Protein AF-A0A8H6ID48-F1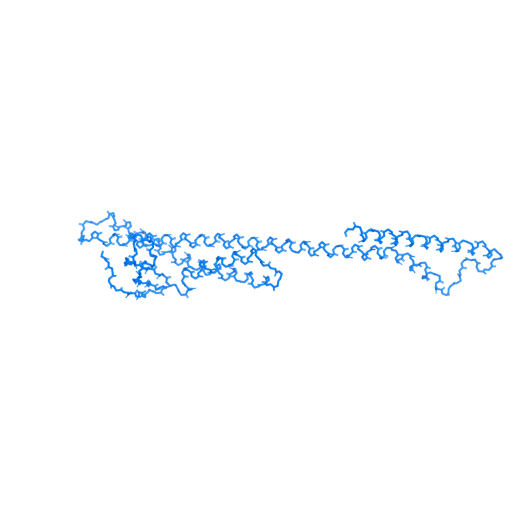 (afdb_monomer)

Radius of gyration: 38.95 Å; Cα contacts (8 Å, |Δi|>4): 140; chains: 1; bounding box: 92×55×104 Å

InterPro domains:
  IPR002523 Mg2+ transporter protein, CorA-like/Zinc transport protein ZntB [PF01544] (46-218)
  IPR044089 Magnesium transporter Alr1-like [cd12829] (1-218)
  IPR045861 CorA, cytoplasmic domain [SSF143865] (2-153)
  IPR045863 CorA, transmembrane region [SSF144083] (162-218)

Mean predicted aligned error: 14.47 Å

pLDDT: mean 76.05, std 11.31, range [44.34, 93.5]

Foldseek 3Di:
DPPPDFDWDDDPFWTWTWDWDADCDPPDPRGRPTDIDIWIAGPLGTLVVLVVLLVVLLVCLVVDDDDCLVVSVVSLVSSLVSLVVVLVVLVVVLVVLVVVLVCVVPDDPDDDPPPVSVVSVVVSVVSVVSSVVSVVSNVSSVVSVVSNVVVVVVVVVVVVVVVVVVVVLVVLVVVLVVVVCVVVVVVPDPDDDPPPPDPVVVVVVVVVVVVVVVSVVVSVVSVVVSVCVVVVD

Solvent-accessible surface area (backbone atoms only — not comparable to full-atom values): 13320 Å² total; per-residue (Å²): 133,83,79,90,60,72,41,78,47,83,50,101,71,35,33,44,37,38,41,78,43,59,41,81,50,88,87,46,98,56,48,68,39,83,40,81,46,78,46,59,36,38,90,89,45,41,63,68,60,50,51,54,51,51,53,52,49,45,53,45,58,76,66,69,68,88,85,55,66,76,57,51,60,50,52,53,51,54,51,50,50,50,47,53,51,49,46,58,60,44,50,65,47,38,54,51,42,46,54,47,32,52,50,52,71,75,67,72,88,81,70,98,55,77,61,60,44,52,53,43,44,52,54,32,52,54,42,48,52,53,49,50,50,42,54,49,53,50,53,50,51,55,48,39,53,53,50,40,54,51,50,52,52,52,51,52,49,51,53,50,51,53,51,50,52,54,47,49,54,52,49,59,50,45,69,53,48,53,63,53,49,51,55,56,49,66,71,68,48,99,60,92,58,97,62,81,89,48,94,58,44,66,61,53,51,48,53,49,54,50,52,53,48,52,50,51,49,49,44,51,52,50,48,51,50,50,50,54,61,63,72,74,111

Nearest PDB structures (foldseek):
  6z0c-assembly1_A  TM=5.674E-01  e=1.187E+00  Escherichia c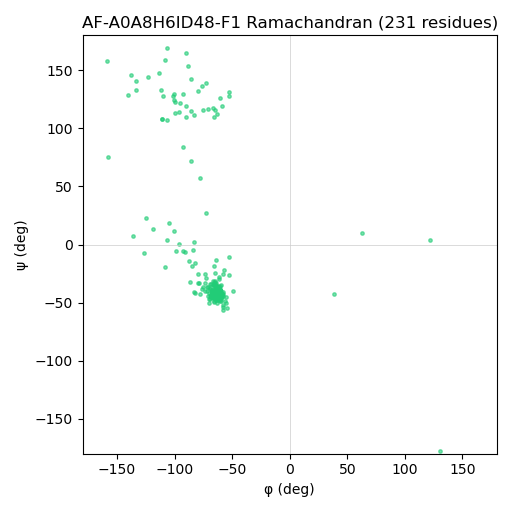oli
  6z0c-assembly4_D  TM=5.613E-01  e=2.302E+00  Escherichia coli

Secondary structure (DSSP, 8-state):
----S-EEEEETTEEEEEEEEE---TTSTTTTPEEEEEEEEETTEEHHHHHHHHHHHHHHHHH--STTHHHHHHHHHHHHHHHHHHHHHHHHHHHHHHHHHHHHHHS-SS-S-HHHHHHHHHHHHHHHHHHHHHHHHHHHHHHHHHHHHHHHHHHHHHHHHHHHHHHHHHHHHHHHHHHHHHHHHHHTS-S--TTTTSSTHHHHHHHHHHHHHHHHHHHHHHHHHHHHHHH--

Organism: NCBI:txid980116

Sequence (233 aa):
MEETREKIELFRNYYLVCFRSFDQDPYSPTHLEPLNMYIIVFREGTLSSIEYEVDSIDELVLILKEAEQSDMLRRIGTCRKKVMGLLRLMGNKADVVKGLAKRCNENWRVAPTSDIGLYLSDIQDHLITMTQNLNHYEKILSRSHSNYLAQISIEMTDANNQINDVLSKLTALGTVLIPMNLVTGLWGMNVHVPGQDIEQYCRVMCGLRLLFACLAAFALIGGYSTYKFMVRR

Structure (mmCIF, N/CA/C/O backbone):
data_AF-A0A8H6ID48-F1
#
_entry.id   AF-A0A8H6ID48-F1
#
loop_
_atom_site.group_PDB
_atom_site.id
_atom_site.type_symbol
_atom_site.label_atom_id
_atom_site.label_alt_id
_atom_site.label_comp_id
_atom_site.label_asym_id
_atom_site.label_entity_id
_atom_site.label_seq_id
_atom_site.pdbx_PDB_ins_code
_atom_site.Cartn_x
_atom_site.Cartn_y
_atom_site.Cartn_z
_atom_site.occupancy
_atom_site.B_iso_or_equiv
_atom_site.auth_seq_id
_atom_site.auth_comp_id
_atom_site.auth_asym_id
_atom_site.auth_atom_id
_atom_site.pdbx_PDB_model_num
ATOM 1 N N . MET A 1 1 ? -30.502 -11.278 29.347 1.00 44.34 1 MET A N 1
ATOM 2 C CA . MET A 1 1 ? -31.774 -10.817 28.757 1.00 44.34 1 MET A CA 1
ATOM 3 C C . MET A 1 1 ? -31.527 -10.672 27.274 1.00 44.34 1 MET A C 1
ATOM 5 O O . MET A 1 1 ? -30.777 -9.789 26.889 1.00 44.34 1 MET A O 1
ATOM 9 N N . GLU A 1 2 ? -32.063 -11.580 26.462 1.00 46.09 2 GLU A N 1
ATOM 10 C CA . GLU A 1 2 ? -32.022 -11.427 25.007 1.00 46.09 2 GLU A CA 1
ATOM 11 C C . GLU A 1 2 ? -32.880 -10.222 24.611 1.00 46.09 2 GLU A C 1
ATOM 13 O O . GLU A 1 2 ? -34.088 -10.191 24.869 1.00 46.09 2 GLU A O 1
ATOM 18 N N . GLU A 1 3 ? -32.259 -9.208 24.012 1.00 50.56 3 GLU A N 1
ATOM 19 C CA . GLU A 1 3 ? -32.992 -8.104 23.399 1.00 50.56 3 GLU A CA 1
ATOM 20 C C . GLU A 1 3 ? -33.789 -8.651 22.208 1.00 50.56 3 GLU A C 1
ATOM 22 O O . GLU A 1 3 ? -33.249 -9.076 21.195 1.00 50.56 3 GLU A O 1
ATOM 27 N N . THR A 1 4 ? -35.112 -8.694 22.354 1.00 53.22 4 THR A N 1
ATOM 28 C CA . THR A 1 4 ? -36.042 -9.385 21.443 1.00 53.22 4 THR A CA 1
ATOM 29 C C . THR A 1 4 ? -36.418 -8.565 20.207 1.00 53.22 4 THR A C 1
ATOM 31 O O . THR A 1 4 ? -37.244 -9.004 19.406 1.00 53.22 4 THR A O 1
ATOM 34 N N . ARG A 1 5 ? -35.855 -7.364 20.041 1.00 58.69 5 ARG A N 1
ATOM 35 C CA . ARG A 1 5 ? -36.203 -6.441 18.958 1.00 58.69 5 ARG A CA 1
ATOM 36 C C . ARG A 1 5 ? -34.963 -5.865 18.305 1.00 58.69 5 ARG A C 1
ATOM 38 O O . ARG A 1 5 ? -34.091 -5.342 18.991 1.00 58.69 5 ARG A O 1
ATOM 45 N N . GLU A 1 6 ? -34.970 -5.890 16.977 1.00 67.44 6 GLU A N 1
ATOM 46 C CA . GLU A 1 6 ? -34.066 -5.089 16.163 1.00 67.44 6 GLU A CA 1
ATOM 47 C C . GLU A 1 6 ? -34.164 -3.628 16.604 1.00 67.44 6 GLU A C 1
ATOM 49 O O . GLU A 1 6 ? -35.262 -3.071 16.740 1.00 67.44 6 GLU A O 1
ATOM 54 N N . LYS A 1 7 ? -33.015 -3.019 16.889 1.00 69.88 7 LYS A N 1
ATOM 55 C CA . LYS A 1 7 ? -32.958 -1.686 17.481 1.00 69.88 7 LYS A CA 1
ATOM 56 C C . LYS A 1 7 ? -31.828 -0.895 16.856 1.00 69.88 7 LYS A C 1
ATOM 58 O O . LYS A 1 7 ? -30.687 -1.345 16.807 1.00 69.88 7 LYS A O 1
ATOM 63 N N . ILE A 1 8 ? -32.169 0.303 16.396 1.00 67.50 8 ILE A N 1
ATOM 64 C CA . ILE A 1 8 ? -31.207 1.305 15.951 1.00 67.50 8 ILE A CA 1
ATOM 65 C C . ILE A 1 8 ? -31.179 2.384 17.025 1.00 67.50 8 ILE A C 1
ATOM 67 O O . ILE A 1 8 ? -32.129 3.157 17.163 1.00 67.50 8 ILE A O 1
ATOM 71 N N . GLU A 1 9 ? -30.107 2.426 17.807 1.00 70.12 9 GLU A N 1
ATOM 72 C CA . GLU A 1 9 ? -29.902 3.469 18.805 1.00 70.12 9 GLU A CA 1
ATOM 73 C C . GLU A 1 9 ? -29.040 4.591 18.238 1.00 70.12 9 GLU A C 1
ATOM 75 O O . GLU A 1 9 ? -27.908 4.382 17.795 1.00 70.12 9 GLU A O 1
ATOM 80 N N . LEU A 1 10 ? -29.598 5.802 18.257 1.00 51.94 10 LEU A N 1
ATOM 81 C CA . LEU A 1 10 ? -28.930 7.011 17.803 1.00 51.94 10 LEU A CA 1
ATOM 82 C C . LEU A 1 10 ? -28.094 7.613 18.933 1.00 51.94 10 LEU A C 1
ATOM 84 O O . LEU A 1 10 ? -28.633 8.147 19.902 1.00 51.94 10 LEU A O 1
ATOM 88 N N . PHE A 1 11 ? -26.778 7.637 18.758 1.00 69.25 11 PHE A N 1
ATOM 89 C CA . PHE A 1 11 ? -25.889 8.466 19.559 1.00 69.25 11 PHE A CA 1
ATOM 90 C C . PHE A 1 11 ? -25.350 9.617 18.712 1.00 69.25 11 PHE A C 1
ATOM 92 O O . PHE A 1 11 ? -25.298 9.560 17.487 1.00 69.25 11 PHE A O 1
ATOM 99 N N . ARG A 1 12 ? -24.889 10.686 19.372 1.00 60.25 12 ARG A N 1
ATOM 100 C CA . ARG A 1 12 ? -24.454 11.934 18.710 1.00 60.25 12 ARG A CA 1
ATOM 101 C C . ARG A 1 12 ? -23.406 11.730 17.600 1.00 60.25 12 ARG A C 1
ATOM 103 O O . ARG A 1 12 ? -23.331 12.551 16.693 1.00 60.25 12 ARG A O 1
ATOM 110 N N . ASN A 1 13 ? -22.613 10.653 17.679 1.00 54.53 13 ASN A N 1
ATOM 111 C CA . ASN A 1 13 ? -21.493 10.381 16.771 1.00 54.53 13 ASN A CA 1
ATOM 112 C C . ASN A 1 13 ? -21.534 8.990 16.098 1.00 54.53 13 ASN A C 1
ATOM 114 O O . ASN A 1 13 ? -20.671 8.724 15.264 1.00 54.53 13 ASN A O 1
ATOM 118 N N . TYR A 1 14 ? -22.459 8.100 16.474 1.00 67.75 14 TYR A N 1
ATOM 119 C CA . TYR A 1 14 ? -22.562 6.742 15.921 1.00 67.75 14 TYR A CA 1
ATOM 120 C C . TYR A 1 14 ? -23.965 6.164 16.137 1.00 67.75 14 TYR A C 1
ATOM 122 O O . TYR A 1 14 ? -24.680 6.599 17.039 1.00 67.75 14 TYR A O 1
ATOM 130 N N . TYR A 1 15 ? -24.335 5.180 15.327 1.00 71.50 15 TYR A N 1
ATOM 131 C CA . TYR A 1 15 ? -25.556 4.398 15.464 1.00 71.50 15 TYR A CA 1
ATOM 132 C C . TYR A 1 15 ? -25.169 2.984 15.883 1.00 71.50 15 TYR A C 1
ATOM 134 O O . TYR A 1 15 ? -24.313 2.370 15.246 1.00 71.50 15 TYR A O 1
ATOM 142 N N . LEU A 1 16 ? -25.770 2.482 16.955 1.00 69.38 16 LEU A N 1
ATOM 143 C CA . LEU A 1 16 ? -25.694 1.067 17.295 1.00 69.38 16 LEU A CA 1
ATOM 144 C C . LEU A 1 16 ? -26.875 0.379 16.616 1.00 69.38 16 LEU A C 1
ATOM 146 O O . LEU A 1 16 ? -28.022 0.737 16.870 1.00 69.38 16 LEU A O 1
ATOM 150 N N . VAL A 1 17 ? -26.590 -0.565 15.731 1.00 72.25 17 VAL A N 1
ATOM 151 C CA . VAL A 1 17 ? -27.588 -1.342 14.999 1.00 72.25 17 VAL A CA 1
ATOM 152 C C . VAL A 1 17 ? -27.509 -2.769 15.521 1.00 72.25 17 VAL A C 1
ATOM 154 O O . VAL A 1 17 ? -26.534 -3.469 15.269 1.00 72.25 17 VAL A O 1
ATOM 157 N N . CYS A 1 18 ? -28.519 -3.173 16.282 1.00 71.06 18 CYS A N 1
ATOM 158 C CA . CYS A 1 18 ? -28.701 -4.542 16.746 1.00 71.06 18 CYS A CA 1
ATOM 159 C C . CYS A 1 18 ? -29.723 -5.224 15.836 1.00 71.06 18 CYS A C 1
ATOM 161 O O . CYS A 1 18 ? -30.845 -4.729 15.696 1.00 71.06 18 CYS A O 1
ATOM 163 N N . PHE A 1 19 ? -29.339 -6.332 15.210 1.00 75.38 19 PHE A N 1
ATOM 164 C CA . PHE A 1 19 ? -30.221 -7.148 14.381 1.00 75.38 19 PHE A CA 1
ATOM 165 C C . PHE A 1 19 ? -30.043 -8.615 14.732 1.00 75.38 19 PHE A C 1
ATOM 167 O O . PHE A 1 19 ? -28.937 -9.090 14.996 1.00 75.38 19 PHE A O 1
ATOM 174 N N . ARG A 1 20 ? -31.164 -9.331 14.748 1.00 72.19 20 ARG A N 1
ATOM 175 C CA . ARG A 1 20 ? -31.189 -10.757 15.035 1.00 72.19 20 ARG A CA 1
ATOM 176 C C . ARG A 1 20 ? -31.034 -11.494 13.715 1.00 72.19 20 ARG A C 1
ATOM 178 O O . ARG A 1 20 ? -31.923 -11.451 12.872 1.00 72.19 20 ARG A O 1
ATOM 185 N N . SER A 1 21 ? -29.890 -12.128 13.525 1.00 72.69 21 SER A N 1
ATOM 186 C CA . SER A 1 21 ? -29.632 -12.999 12.384 1.00 72.69 21 SER A CA 1
ATOM 187 C C . SER A 1 21 ? -29.643 -14.452 12.835 1.00 72.69 21 SER A C 1
ATOM 189 O O . SER A 1 21 ? -29.651 -14.740 14.026 1.00 72.69 21 SER A O 1
ATOM 191 N N . PHE A 1 22 ? -29.648 -15.372 11.883 1.00 79.69 22 PHE A N 1
ATOM 192 C CA . PHE A 1 22 ? -29.546 -16.802 12.144 1.00 79.69 22 PHE A CA 1
ATOM 193 C C . PHE A 1 22 ? -28.231 -17.325 11.581 1.00 79.69 22 PHE A C 1
ATOM 195 O O . PHE A 1 22 ? -27.759 -16.819 10.557 1.00 79.69 22 PHE A O 1
ATOM 202 N N . ASP A 1 23 ? -27.656 -18.327 12.238 1.00 76.19 23 ASP A N 1
ATOM 203 C CA . ASP A 1 23 ? -26.566 -19.109 11.660 1.00 76.19 23 ASP A CA 1
ATOM 204 C C . ASP A 1 23 ? -27.096 -19.881 10.436 1.00 76.19 23 ASP A C 1
ATOM 206 O O . ASP A 1 23 ? -28.006 -20.708 10.550 1.00 76.19 23 ASP A O 1
ATOM 210 N N . GLN A 1 24 ? -26.577 -19.553 9.248 1.00 73.81 24 GLN A N 1
ATOM 211 C CA . GLN A 1 24 ? -27.022 -20.122 7.971 1.00 73.81 24 GLN A CA 1
ATOM 212 C C . GLN A 1 24 ? -26.232 -21.373 7.566 1.00 73.81 24 GLN A C 1
ATOM 214 O O . GLN A 1 24 ? -26.605 -22.010 6.581 1.00 73.81 24 GLN A O 1
ATOM 219 N N . ASP A 1 25 ? -25.172 -21.744 8.294 1.00 81.75 25 ASP A N 1
ATOM 220 C CA . ASP A 1 25 ? -24.339 -22.895 7.941 1.00 81.75 25 ASP A CA 1
ATOM 221 C C . ASP A 1 25 ? -25.056 -24.215 8.290 1.00 81.75 25 ASP A C 1
ATOM 223 O O . ASP A 1 25 ? -25.299 -24.471 9.472 1.00 81.75 25 ASP A O 1
ATOM 227 N N . PRO A 1 26 ? -25.404 -25.073 7.308 1.00 79.81 26 PRO A N 1
ATOM 228 C CA . PRO A 1 26 ? -26.122 -26.328 7.549 1.00 79.81 26 PRO A CA 1
ATOM 229 C C . PRO A 1 26 ? -25.330 -27.363 8.355 1.00 79.81 26 PRO A C 1
ATOM 231 O O . PRO A 1 26 ? -25.917 -28.318 8.860 1.00 79.81 26 PRO A O 1
ATOM 234 N N . TYR A 1 27 ? -24.003 -27.222 8.427 1.00 85.12 27 TYR A N 1
ATOM 235 C CA . TYR A 1 27 ? -23.115 -28.175 9.100 1.00 85.12 27 TYR A CA 1
ATOM 236 C C . TYR A 1 27 ? -22.723 -27.728 10.513 1.00 85.12 27 TYR A C 1
ATOM 238 O O . TYR A 1 27 ? -22.071 -28.480 11.242 1.00 85.12 27 TYR A O 1
ATOM 246 N N . SER A 1 28 ? -23.121 -26.518 10.903 1.00 78.06 28 SER A N 1
ATOM 247 C CA . SER A 1 28 ? -22.863 -25.953 12.219 1.00 78.06 28 SER A CA 1
ATOM 248 C C . SER A 1 28 ? -23.791 -26.573 13.277 1.00 78.06 28 SER A C 1
ATOM 250 O O . SER A 1 28 ? -24.995 -26.704 13.043 1.00 78.06 28 SER A O 1
ATOM 252 N N . PRO A 1 29 ? -23.285 -26.932 14.474 1.00 77.88 29 PRO A N 1
ATOM 253 C CA . PRO A 1 29 ? -24.124 -27.390 15.583 1.00 77.88 29 PRO A CA 1
ATOM 254 C C . PRO A 1 29 ? -25.097 -26.311 16.096 1.00 77.88 29 PRO A C 1
ATOM 256 O O . PRO A 1 29 ? -26.023 -26.651 16.825 1.00 77.88 29 PRO A O 1
ATOM 259 N N . THR A 1 30 ? -24.906 -25.045 15.707 1.00 77.81 30 THR A N 1
ATOM 260 C CA . THR A 1 30 ? -25.760 -23.890 16.039 1.00 77.81 30 THR A CA 1
ATOM 261 C C . THR A 1 30 ? -26.629 -23.431 14.860 1.00 77.81 30 THR A C 1
ATOM 263 O O . THR A 1 30 ? -27.131 -22.309 14.860 1.00 77.81 30 THR A O 1
ATOM 266 N N . HIS A 1 31 ? -26.834 -24.282 13.846 1.00 79.19 31 HIS A N 1
ATOM 267 C CA . HIS A 1 31 ? -27.672 -23.972 12.685 1.00 79.19 31 HIS A CA 1
ATOM 268 C C . HIS A 1 31 ? -29.072 -23.490 13.099 1.00 79.19 31 HIS A C 1
ATOM 270 O O . HIS A 1 31 ? -29.743 -24.140 13.903 1.00 79.19 31 HIS A O 1
ATOM 276 N N . LEU A 1 32 ? -29.529 -22.371 12.521 1.00 75.56 32 LEU A N 1
ATOM 277 C CA . LEU A 1 32 ? -30.802 -21.707 12.848 1.00 75.56 32 LEU A CA 1
ATOM 278 C C . LEU A 1 32 ? -30.925 -21.180 14.290 1.00 75.56 32 LEU A C 1
ATOM 280 O O . LEU A 1 32 ? -32.008 -20.723 14.672 1.00 75.56 32 LEU A O 1
ATOM 284 N N . GLU A 1 33 ? -29.850 -21.155 15.079 1.00 74.38 33 GLU A N 1
ATOM 285 C CA . GLU A 1 33 ? -29.877 -20.441 16.352 1.00 74.38 33 GLU A CA 1
ATOM 286 C C . GLU A 1 33 ? -29.848 -18.918 16.128 1.00 74.38 33 GLU A C 1
ATOM 288 O O . GLU A 1 33 ? -29.136 -18.418 15.246 1.00 74.38 33 GLU A O 1
ATOM 293 N N . PRO A 1 34 ? -30.646 -18.154 16.898 1.00 67.00 34 PRO A N 1
ATOM 294 C CA . PRO A 1 34 ? -30.671 -16.706 16.799 1.00 67.00 34 PRO A CA 1
ATOM 295 C C . PRO A 1 34 ? -29.378 -16.093 17.354 1.00 67.00 34 PRO A C 1
ATOM 297 O O . PRO A 1 34 ? -29.107 -16.149 18.550 1.00 67.00 34 PRO A O 1
ATOM 300 N N . LEU A 1 35 ? -28.625 -15.425 16.487 1.00 67.44 35 LEU A N 1
ATOM 301 C CA . LEU A 1 35 ? -27.449 -14.626 16.806 1.00 67.44 35 LEU A CA 1
ATOM 302 C C . LEU A 1 35 ? -27.807 -13.138 16.816 1.00 67.44 35 LEU A C 1
ATOM 304 O O . LEU A 1 35 ? -28.335 -12.598 15.842 1.00 67.44 35 LEU A O 1
ATOM 308 N N . ASN A 1 36 ? -27.469 -12.448 17.902 1.00 69.81 36 ASN A N 1
ATOM 309 C CA . ASN A 1 36 ? -27.550 -10.991 17.944 1.00 69.81 36 ASN A CA 1
ATOM 310 C C . ASN A 1 36 ? -26.277 -10.417 17.315 1.00 69.81 36 ASN A C 1
ATOM 312 O O . ASN A 1 36 ? -25.187 -10.559 17.866 1.00 69.81 36 ASN A O 1
ATOM 316 N N . MET A 1 37 ? -26.411 -9.784 16.150 1.00 63.66 37 MET A N 1
ATOM 317 C CA . MET A 1 37 ? -25.332 -9.021 15.534 1.00 63.66 37 MET A CA 1
ATOM 318 C C . MET A 1 37 ? -25.429 -7.554 15.943 1.00 63.66 37 MET A C 1
ATOM 320 O O . MET A 1 37 ? -26.468 -6.911 15.783 1.00 63.66 37 MET A O 1
ATOM 324 N N . TYR A 1 38 ? -24.308 -7.017 16.421 1.00 68.06 38 TYR A N 1
ATOM 325 C CA . TYR A 1 38 ? -24.162 -5.617 16.800 1.00 68.06 38 TYR A CA 1
ATOM 326 C C . TYR A 1 38 ? -23.232 -4.918 15.805 1.00 68.06 38 TYR A C 1
ATOM 328 O O . TYR A 1 38 ? -22.022 -5.140 15.804 1.00 68.06 38 TYR A O 1
ATOM 336 N N . ILE A 1 39 ? -23.788 -4.055 14.955 1.00 65.69 39 ILE A N 1
ATOM 337 C CA . ILE A 1 39 ? -23.013 -3.184 14.065 1.00 65.69 39 ILE A CA 1
ATOM 338 C C . ILE A 1 39 ? -22.941 -1.789 14.672 1.00 65.69 39 ILE A C 1
ATOM 340 O O . ILE A 1 39 ? -23.956 -1.164 14.976 1.00 65.69 39 ILE A O 1
ATOM 344 N N . ILE A 1 40 ? -21.726 -1.254 14.760 1.00 67.38 40 ILE A N 1
ATOM 345 C CA . ILE A 1 40 ? -21.506 0.161 15.050 1.00 67.38 40 ILE A CA 1
ATOM 346 C C . ILE A 1 40 ? -21.305 0.906 13.728 1.00 67.38 40 ILE A C 1
ATOM 348 O O . ILE A 1 40 ? -20.321 0.697 13.016 1.00 67.38 40 ILE A O 1
ATOM 352 N N . VAL A 1 41 ? -22.250 1.784 13.397 1.00 65.81 41 VAL A N 1
ATOM 353 C CA . VAL A 1 41 ? -22.208 2.644 12.210 1.00 65.81 41 VAL A CA 1
ATOM 354 C C . VAL A 1 41 ? -21.745 4.032 12.634 1.00 65.81 41 VAL A C 1
ATOM 356 O O . VAL A 1 41 ? -22.456 4.752 13.334 1.00 65.81 41 VAL A O 1
ATOM 359 N N . PHE A 1 42 ? -20.563 4.452 12.204 1.00 68.12 42 PHE A N 1
ATOM 360 C CA . PHE A 1 42 ? -20.103 5.822 12.405 1.00 68.12 42 PHE A CA 1
ATOM 361 C C . PHE A 1 42 ? -20.522 6.706 11.230 1.00 68.12 42 PHE A C 1
ATOM 363 O O . PHE A 1 42 ? -20.831 6.228 10.141 1.00 68.12 42 PHE A O 1
ATOM 370 N N . ARG A 1 43 ? -20.458 8.031 11.414 1.00 58.53 43 ARG A N 1
ATOM 371 C CA . ARG A 1 43 ? -20.643 8.998 10.314 1.00 58.53 43 ARG A CA 1
ATOM 372 C C . ARG A 1 43 ? -19.650 8.783 9.156 1.00 58.53 43 ARG A C 1
ATOM 374 O O . ARG A 1 43 ? -19.914 9.217 8.042 1.00 58.53 43 ARG A O 1
ATOM 381 N N . GLU A 1 44 ? -18.522 8.134 9.437 1.00 61.69 44 GLU A N 1
ATOM 382 C CA . GLU A 1 44 ? -17.440 7.833 8.493 1.00 61.69 44 GLU A CA 1
ATOM 383 C C . GLU A 1 44 ? -17.575 6.447 7.823 1.00 61.69 44 GLU A C 1
ATOM 385 O O . GLU A 1 44 ? -16.805 6.157 6.910 1.00 61.69 44 GLU A O 1
ATOM 390 N N . GLY A 1 45 ? -18.552 5.618 8.225 1.00 66.62 45 GLY A N 1
ATOM 391 C CA . GLY A 1 45 ? -18.788 4.267 7.691 1.00 66.62 45 GLY A CA 1
ATOM 392 C C . GLY A 1 45 ? -18.944 3.187 8.772 1.00 66.62 45 GLY A C 1
ATOM 393 O O . GLY A 1 45 ? -18.931 3.476 9.972 1.00 66.62 45 GLY A O 1
ATOM 394 N N . THR A 1 46 ? -19.107 1.932 8.346 1.00 72.69 46 THR A N 1
ATOM 395 C CA . THR A 1 46 ? -19.075 0.743 9.219 1.00 72.69 46 THR A CA 1
ATOM 396 C C . THR A 1 46 ? -17.650 0.215 9.365 1.00 72.69 46 THR A C 1
ATOM 398 O O . THR A 1 46 ? -16.827 0.383 8.464 1.00 72.69 46 THR A O 1
ATOM 401 N N . LEU A 1 47 ? -17.358 -0.465 10.480 1.00 76.38 47 LEU A N 1
ATOM 402 C CA . LEU A 1 47 ? -16.048 -1.093 10.700 1.00 76.38 47 LEU A CA 1
ATOM 403 C C . LEU A 1 47 ? -15.712 -2.108 9.591 1.00 76.38 47 LEU A C 1
ATOM 405 O O . LEU A 1 47 ? -14.614 -2.070 9.049 1.00 76.38 47 LEU A O 1
ATOM 409 N N . SER A 1 48 ? -16.686 -2.923 9.176 1.00 77.88 48 SER A N 1
ATOM 410 C CA . SER A 1 48 ? -16.525 -3.918 8.104 1.00 77.88 48 SER A CA 1
ATOM 411 C C . SER A 1 48 ? -16.246 -3.297 6.732 1.00 77.88 48 SER A C 1
ATOM 413 O O . SER A 1 48 ? -15.536 -3.873 5.916 1.00 77.88 48 SER A O 1
ATOM 415 N N . SER A 1 49 ? -16.770 -2.096 6.458 1.00 80.75 49 SER A N 1
ATOM 416 C CA . SER A 1 49 ? -16.433 -1.388 5.217 1.00 80.75 49 SER A CA 1
ATOM 417 C C . SER A 1 49 ? -14.976 -0.929 5.206 1.00 80.75 49 SER A C 1
ATOM 419 O O . SER A 1 49 ? -14.376 -0.884 4.137 1.00 80.75 49 SER A O 1
ATOM 421 N N . ILE A 1 50 ? -14.426 -0.560 6.365 1.00 84.00 50 ILE A N 1
ATOM 422 C CA . ILE A 1 50 ? -13.020 -0.158 6.492 1.00 84.00 50 ILE A CA 1
ATOM 423 C C . ILE A 1 50 ? -12.112 -1.374 6.397 1.00 84.00 50 ILE A C 1
ATOM 425 O O . ILE A 1 50 ? -11.083 -1.290 5.744 1.00 84.00 50 ILE A O 1
ATOM 429 N N . GLU A 1 51 ? -12.503 -2.490 7.004 1.00 84.75 51 GLU A N 1
ATOM 430 C CA . GLU A 1 51 ? -11.814 -3.772 6.867 1.00 84.75 51 GLU A CA 1
ATOM 431 C C . GLU A 1 51 ? -11.662 -4.168 5.394 1.00 84.75 51 GLU A C 1
ATOM 433 O O . GLU A 1 51 ? -10.541 -4.296 4.911 1.00 84.75 51 GLU A O 1
ATOM 438 N N . TYR A 1 52 ? -12.769 -4.212 4.646 1.00 86.50 52 TYR A N 1
ATOM 439 C CA . TYR A 1 52 ? -12.734 -4.525 3.216 1.00 86.50 52 TYR A CA 1
ATOM 440 C C . TYR A 1 52 ? -11.892 -3.521 2.410 1.00 86.50 52 TYR A C 1
ATOM 442 O O . TYR A 1 52 ? -11.148 -3.902 1.510 1.00 86.50 52 TYR A O 1
ATOM 450 N N . GLU A 1 53 ? -11.987 -2.222 2.722 1.00 87.44 53 GLU A N 1
ATOM 451 C CA . GLU A 1 53 ? -11.189 -1.189 2.050 1.00 87.44 53 GLU A CA 1
ATOM 452 C C . GLU A 1 53 ? -9.686 -1.377 2.326 1.00 87.44 53 GLU A C 1
ATOM 454 O O . GLU A 1 53 ? -8.887 -1.286 1.395 1.00 87.44 53 GLU A O 1
ATOM 459 N N . VAL A 1 54 ? -9.297 -1.696 3.564 1.00 89.56 54 VAL A N 1
ATOM 460 C CA . VAL A 1 54 ? -7.900 -1.932 3.963 1.00 89.56 54 VAL A CA 1
ATOM 461 C C . VAL A 1 54 ? -7.336 -3.189 3.310 1.00 89.56 54 VAL A C 1
ATOM 463 O O . VAL A 1 54 ? -6.247 -3.115 2.741 1.00 89.56 54 VAL A O 1
ATOM 466 N N . ASP A 1 55 ? -8.079 -4.294 3.321 1.00 88.81 55 ASP A N 1
ATOM 467 C CA . ASP A 1 55 ? -7.651 -5.542 2.682 1.00 88.81 55 ASP A CA 1
ATOM 468 C C . ASP A 1 55 ? -7.522 -5.366 1.165 1.00 88.81 55 ASP A C 1
ATOM 470 O O . ASP A 1 55 ? -6.515 -5.758 0.574 1.00 88.81 55 ASP A O 1
ATOM 474 N N . SER A 1 56 ? -8.478 -4.666 0.540 1.00 87.38 56 SER A N 1
ATOM 475 C CA . SER A 1 56 ? -8.393 -4.346 -0.888 1.00 87.38 56 SER A CA 1
ATOM 476 C C . SER A 1 56 ? -7.165 -3.493 -1.214 1.00 87.38 56 SER A C 1
ATOM 478 O O . SER A 1 56 ? -6.541 -3.685 -2.252 1.00 87.38 56 SER A O 1
ATOM 480 N N . ILE A 1 57 ? -6.786 -2.556 -0.337 1.00 87.62 57 ILE A N 1
ATOM 481 C CA . ILE A 1 57 ? -5.592 -1.726 -0.521 1.00 87.62 57 ILE A CA 1
ATOM 482 C C . ILE A 1 57 ? -4.324 -2.577 -0.412 1.00 87.62 57 ILE A C 1
ATOM 484 O O . ILE A 1 57 ? -3.419 -2.386 -1.222 1.00 87.62 57 ILE A O 1
ATOM 488 N N . ASP A 1 58 ? -4.240 -3.491 0.558 1.00 86.94 58 ASP A N 1
ATOM 489 C CA . ASP A 1 58 ? -3.056 -4.339 0.741 1.00 86.94 58 ASP A CA 1
ATOM 490 C C . ASP A 1 58 ? -2.852 -5.280 -0.456 1.00 86.94 58 ASP A C 1
ATOM 492 O O . ASP A 1 58 ? -1.746 -5.369 -0.989 1.00 86.94 58 ASP A O 1
ATOM 496 N N . GLU A 1 59 ? -3.928 -5.894 -0.954 1.00 86.12 59 GLU A N 1
ATOM 497 C CA . GLU A 1 59 ? -3.884 -6.749 -2.143 1.00 86.12 59 GLU A CA 1
ATOM 498 C C . GLU A 1 59 ? -3.539 -5.954 -3.413 1.00 86.12 59 GLU A C 1
ATOM 500 O O . GLU A 1 59 ? -2.681 -6.362 -4.198 1.00 86.12 59 GLU A O 1
ATOM 505 N N . LEU A 1 60 ? -4.139 -4.773 -3.598 1.00 82.75 60 LEU A N 1
ATOM 506 C CA . LEU A 1 60 ? -3.843 -3.910 -4.743 1.00 82.75 60 LEU A CA 1
ATOM 507 C C . LEU A 1 60 ? -2.381 -3.456 -4.757 1.00 82.75 60 LEU A C 1
ATOM 509 O O . LEU A 1 60 ? -1.763 -3.460 -5.818 1.00 82.75 60 LEU A O 1
ATOM 513 N N . VAL A 1 61 ? -1.799 -3.116 -3.601 1.00 77.75 61 VAL A N 1
ATOM 514 C CA . VAL A 1 61 ? -0.371 -2.764 -3.504 1.00 77.75 61 VAL A CA 1
ATOM 515 C C . VAL A 1 61 ? 0.532 -3.929 -3.928 1.00 77.75 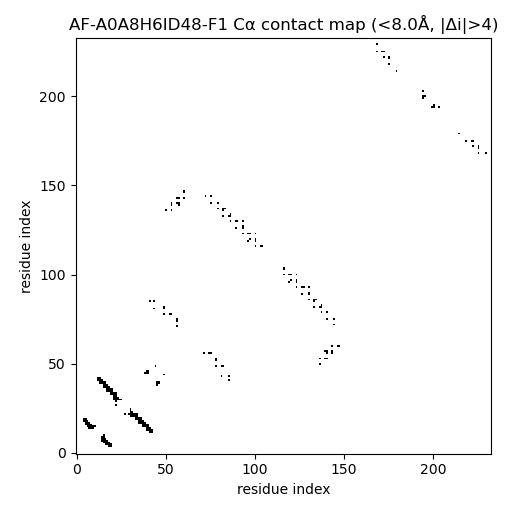61 VAL A C 1
ATOM 517 O O . VAL A 1 61 ? 1.618 -3.687 -4.437 1.00 77.75 61 VAL A O 1
ATOM 520 N N . LEU A 1 62 ? 0.107 -5.186 -3.777 1.00 72.81 62 LEU A N 1
ATOM 521 C CA . LEU A 1 62 ? 0.896 -6.346 -4.210 1.00 72.81 62 LEU A CA 1
ATOM 522 C C . LEU A 1 62 ? 0.800 -6.619 -5.719 1.00 72.81 62 LEU A C 1
ATOM 524 O O . LEU A 1 62 ? 1.707 -7.228 -6.286 1.00 72.81 62 LEU A O 1
ATOM 528 N N . ILE A 1 63 ? -0.292 -6.200 -6.366 1.00 71.44 63 ILE A N 1
ATOM 529 C CA . ILE A 1 63 ? -0.626 -6.578 -7.751 1.00 71.44 63 ILE A CA 1
ATOM 530 C C . ILE A 1 63 ? -0.449 -5.412 -8.740 1.00 71.44 63 ILE A C 1
ATOM 532 O O . ILE A 1 63 ? -0.343 -5.645 -9.947 1.00 71.44 63 ILE A O 1
ATOM 536 N N . LEU A 1 64 ? -0.412 -4.158 -8.272 1.00 64.31 64 LEU A N 1
ATOM 537 C CA . LEU A 1 64 ? -0.480 -2.995 -9.159 1.00 64.31 64 LEU A CA 1
ATOM 538 C C . LEU A 1 64 ? 0.680 -2.944 -10.168 1.00 64.31 64 LEU A C 1
ATOM 540 O O . LEU A 1 64 ? 1.854 -2.934 -9.801 1.00 64.31 64 LEU A O 1
ATOM 544 N N . LYS A 1 65 ? 0.315 -2.829 -11.450 1.00 61.50 65 LYS A N 1
ATOM 545 C CA . LYS A 1 65 ? 1.185 -2.427 -12.561 1.00 61.50 65 LYS A CA 1
ATOM 546 C C . LYS A 1 65 ? 0.933 -0.956 -12.889 1.00 61.50 65 LYS A C 1
ATOM 548 O O . LYS A 1 65 ? -0.209 -0.619 -13.184 1.00 61.50 65 LYS A O 1
ATOM 553 N N . GLU A 1 66 ? 1.993 -0.142 -12.858 1.00 60.50 66 GLU A N 1
ATOM 554 C CA . GLU A 1 66 ? 2.272 1.161 -13.516 1.00 60.50 66 GLU A CA 1
ATOM 555 C C . GLU A 1 66 ? 1.161 2.237 -13.673 1.00 60.50 66 GLU A C 1
ATOM 557 O O . GLU A 1 66 ? 1.422 3.416 -13.444 1.00 60.50 66 GLU A O 1
ATOM 562 N N . ALA A 1 67 ? -0.078 1.909 -14.046 1.00 55.75 67 ALA A N 1
ATOM 563 C CA . ALA A 1 67 ? -1.058 2.872 -14.564 1.00 55.75 67 ALA A CA 1
ATOM 564 C C . ALA A 1 67 ? -1.839 3.688 -13.505 1.00 55.75 67 ALA A C 1
ATOM 566 O O . ALA A 1 67 ? -2.428 4.712 -13.848 1.00 55.75 67 ALA A O 1
ATOM 567 N N . GLU A 1 68 ? -1.840 3.291 -12.226 1.00 59.00 68 GLU A N 1
ATOM 568 C CA . GLU A 1 68 ? -2.716 3.882 -11.187 1.00 59.00 68 GLU A CA 1
ATOM 569 C C . GLU A 1 68 ? -1.970 4.429 -9.951 1.00 59.00 68 GLU A C 1
ATOM 571 O O . GLU A 1 68 ? -2.540 4.603 -8.871 1.00 59.00 68 GLU A O 1
ATOM 576 N N . GLN A 1 69 ? -0.681 4.753 -10.088 1.00 63.84 69 GLN A N 1
ATOM 577 C CA . GLN A 1 69 ? 0.156 5.092 -8.931 1.00 63.84 69 GLN A CA 1
ATOM 578 C C . GLN A 1 69 ? -0.294 6.354 -8.147 1.00 63.84 69 GLN A C 1
ATOM 580 O O . GLN A 1 69 ? -0.207 6.424 -6.916 1.00 63.84 69 GLN A O 1
ATOM 585 N N . SER A 1 70 ? -0.806 7.389 -8.820 1.00 67.19 70 SER A N 1
ATOM 586 C CA . SER A 1 70 ? -1.224 8.617 -8.115 1.00 67.19 70 SER A CA 1
ATOM 587 C C . SER A 1 70 ? -2.518 8.447 -7.305 1.00 67.19 70 SER A C 1
ATOM 589 O O . SER A 1 70 ? -2.684 9.095 -6.266 1.00 67.19 70 SER A O 1
ATOM 591 N N . ASP A 1 71 ? -3.410 7.549 -7.732 1.00 80.25 71 ASP A N 1
ATOM 592 C CA . ASP A 1 71 ? -4.685 7.313 -7.052 1.00 80.25 71 ASP A CA 1
ATOM 593 C C . ASP A 1 71 ? -4.507 6.420 -5.815 1.00 80.25 71 ASP A C 1
ATOM 595 O O . ASP A 1 71 ? -5.132 6.659 -4.779 1.00 80.25 71 ASP A O 1
ATOM 599 N N . MET A 1 72 ? -3.560 5.475 -5.846 1.00 82.50 72 MET A N 1
ATOM 600 C CA . MET A 1 72 ? -3.280 4.593 -4.707 1.00 82.50 72 MET A CA 1
ATOM 601 C C . MET A 1 72 ? -2.797 5.337 -3.459 1.00 82.50 72 MET A C 1
ATOM 603 O O . MET A 1 72 ? -3.325 5.103 -2.369 1.00 82.50 72 MET A O 1
ATOM 607 N N . LEU A 1 73 ? -1.867 6.294 -3.586 1.00 83.38 73 LEU A N 1
ATOM 608 C CA . LEU A 1 73 ? -1.433 7.115 -2.440 1.00 83.38 73 LEU A CA 1
ATOM 609 C C . LEU A 1 73 ? -2.591 7.909 -1.838 1.00 83.38 73 LEU A C 1
ATOM 611 O O . LEU A 1 73 ? -2.701 8.041 -0.615 1.00 83.38 73 LEU A O 1
ATOM 615 N N . ARG A 1 74 ? -3.478 8.428 -2.693 1.00 86.31 74 ARG A N 1
ATOM 616 C CA . ARG A 1 74 ? -4.654 9.177 -2.257 1.00 86.31 74 ARG A CA 1
ATOM 617 C C . ARG A 1 74 ? -5.647 8.270 -1.531 1.00 86.31 74 ARG A C 1
ATOM 619 O O . ARG A 1 74 ? -6.101 8.659 -0.455 1.00 86.31 74 ARG A O 1
ATOM 626 N N . ARG A 1 75 ? -5.927 7.072 -2.060 1.00 86.62 75 ARG A N 1
ATOM 627 C CA . ARG A 1 75 ? -6.801 6.060 -1.436 1.00 86.62 75 ARG A CA 1
ATOM 628 C C . ARG A 1 75 ? -6.262 5.601 -0.078 1.00 86.62 75 ARG A C 1
ATOM 630 O O . ARG A 1 75 ? -7.002 5.648 0.908 1.00 86.62 75 ARG A O 1
ATOM 637 N N . ILE A 1 76 ? -4.964 5.287 0.011 1.00 89.62 76 ILE A N 1
ATOM 638 C CA . ILE A 1 76 ? -4.273 4.969 1.276 1.00 89.62 76 ILE A CA 1
ATOM 639 C C . ILE A 1 76 ? -4.434 6.122 2.275 1.00 89.62 76 ILE A C 1
ATOM 641 O O . ILE A 1 76 ? -4.830 5.909 3.423 1.00 89.62 76 ILE A O 1
ATOM 645 N N . GLY A 1 77 ? -4.184 7.361 1.843 1.00 89.81 77 GLY A N 1
ATOM 646 C CA . GLY A 1 77 ? -4.315 8.548 2.688 1.00 89.81 77 GLY A CA 1
ATOM 647 C C . GLY A 1 77 ? -5.740 8.775 3.204 1.00 89.81 77 GLY A C 1
ATOM 648 O O . GLY A 1 77 ? -5.933 9.061 4.390 1.00 89.81 77 GLY A O 1
ATOM 649 N N . THR A 1 78 ? -6.755 8.615 2.349 1.00 89.62 78 THR A N 1
ATOM 650 C CA . THR A 1 78 ? -8.162 8.746 2.756 1.00 89.62 78 THR A CA 1
ATOM 651 C C . THR A 1 78 ? -8.586 7.650 3.721 1.00 89.62 78 THR A C 1
ATOM 653 O O . THR A 1 78 ? -9.227 7.959 4.727 1.00 89.62 78 THR A O 1
ATOM 656 N N . CYS A 1 79 ? -8.182 6.402 3.474 1.00 89.19 79 CYS A N 1
ATOM 657 C CA . CYS A 1 79 ? -8.469 5.286 4.368 1.00 89.19 79 CYS A CA 1
ATOM 658 C C . CYS A 1 79 ? -7.807 5.503 5.737 1.00 89.19 79 CYS A C 1
ATOM 660 O O . CYS A 1 79 ? -8.465 5.396 6.772 1.00 89.19 79 CYS A O 1
ATOM 662 N N . ARG A 1 80 ? -6.545 5.957 5.767 1.00 91.31 80 ARG A N 1
ATOM 663 C CA . ARG A 1 80 ? -5.827 6.251 7.020 1.00 91.31 80 ARG A CA 1
ATOM 664 C C . ARG A 1 80 ? -6.524 7.335 7.827 1.00 91.31 80 ARG A C 1
ATOM 666 O O . ARG A 1 80 ? -6.627 7.227 9.047 1.00 91.31 80 ARG A O 1
ATOM 673 N N . LYS A 1 81 ? -7.037 8.368 7.153 1.00 90.56 81 LYS A N 1
ATOM 674 C CA . LYS A 1 81 ? -7.798 9.440 7.799 1.00 90.56 81 LYS A CA 1
ATOM 675 C C . LYS A 1 81 ? -9.086 8.916 8.445 1.00 90.56 81 LYS A C 1
ATOM 677 O O . LYS A 1 81 ? -9.367 9.319 9.571 1.00 90.56 81 LYS A O 1
ATOM 682 N N . LYS A 1 82 ? -9.817 8.007 7.784 1.00 87.56 82 LYS A N 1
ATOM 683 C CA . LYS A 1 82 ? -11.003 7.337 8.356 1.00 87.56 82 LYS A CA 1
ATOM 684 C C . LYS A 1 82 ? -10.628 6.476 9.571 1.00 87.56 82 LYS A C 1
ATOM 686 O O . LYS A 1 82 ? -11.204 6.655 10.638 1.00 87.56 82 LYS A O 1
ATOM 691 N N . VAL A 1 83 ? -9.611 5.613 9.452 1.00 89.50 83 VAL A N 1
ATOM 692 C CA . VAL A 1 83 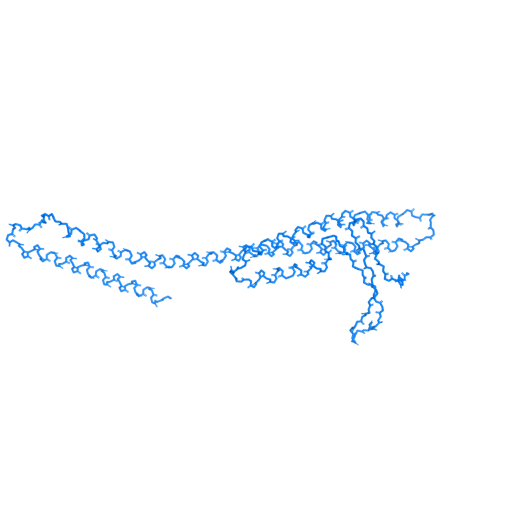? -9.145 4.739 10.552 1.00 89.50 83 VAL A CA 1
ATOM 693 C C . VAL A 1 83 ? -8.718 5.562 11.773 1.00 89.50 83 VAL A C 1
ATOM 695 O O . VAL A 1 83 ? -9.116 5.258 12.895 1.00 89.50 83 VAL A O 1
ATOM 698 N N . MET A 1 84 ? -7.960 6.644 11.575 1.00 87.31 84 MET A N 1
ATOM 699 C CA . MET A 1 84 ? -7.537 7.542 12.660 1.00 87.31 84 MET A CA 1
ATOM 700 C C . MET A 1 84 ? -8.688 8.353 13.261 1.00 87.31 84 MET A C 1
ATOM 702 O O . MET A 1 84 ? -8.693 8.596 14.471 1.00 87.31 84 MET A O 1
ATOM 706 N N . GLY A 1 85 ? -9.672 8.745 12.446 1.00 86.12 85 GLY A N 1
ATOM 707 C CA . GLY A 1 85 ? -10.915 9.360 12.912 1.00 86.12 85 GLY A CA 1
ATOM 708 C C . GLY A 1 85 ? -11.659 8.444 13.881 1.00 86.12 85 GLY A C 1
ATOM 709 O O . GLY A 1 85 ? -11.917 8.829 15.028 1.00 86.12 85 GLY A O 1
ATOM 710 N N . LEU A 1 86 ? -11.887 7.195 13.470 1.00 82.56 86 LEU A N 1
ATOM 711 C CA . LEU A 1 86 ? -12.530 6.183 14.305 1.00 82.56 86 LEU A CA 1
ATOM 712 C C . LEU A 1 86 ? -11.720 5.841 15.550 1.00 82.56 86 LEU A C 1
ATOM 714 O O . LEU A 1 86 ? -12.287 5.806 16.640 1.00 82.56 86 LEU A O 1
ATOM 718 N N . LEU A 1 87 ? -10.402 5.665 15.430 1.00 86.06 87 LEU A N 1
ATOM 719 C CA . LEU A 1 87 ? -9.545 5.346 16.570 1.00 86.06 87 LEU A CA 1
ATOM 720 C C . LEU A 1 87 ? -9.644 6.426 17.660 1.00 86.06 87 LEU A C 1
ATOM 722 O O . LEU A 1 87 ? -9.767 6.111 18.844 1.00 86.06 87 LEU A O 1
ATOM 726 N N . ARG A 1 88 ? -9.683 7.708 17.269 1.00 82.94 88 ARG A N 1
ATOM 727 C CA . ARG A 1 88 ? -9.856 8.834 18.201 1.00 82.94 88 ARG A CA 1
ATOM 728 C C . ARG A 1 88 ? -11.255 8.881 18.824 1.00 82.94 88 ARG A C 1
ATOM 730 O O . ARG A 1 88 ? -11.394 9.251 19.992 1.00 82.94 88 ARG A O 1
ATOM 737 N N . LEU A 1 89 ? -12.298 8.558 18.059 1.00 80.81 89 LEU A N 1
ATOM 738 C CA . LEU A 1 89 ? -13.679 8.543 18.549 1.00 80.81 89 LEU A CA 1
ATOM 739 C C . LEU A 1 89 ? -13.940 7.373 19.504 1.00 80.81 89 LEU A C 1
ATOM 741 O O . LEU A 1 89 ? -14.634 7.558 20.505 1.00 80.81 89 LEU A O 1
ATOM 745 N N . MET A 1 90 ? -13.387 6.199 19.199 1.00 78.25 90 MET A N 1
ATOM 746 C CA . MET A 1 90 ? -13.552 4.977 19.980 1.00 78.25 90 MET A CA 1
ATOM 747 C C . MET A 1 90 ? -12.672 4.967 21.224 1.00 78.25 90 MET A C 1
ATOM 749 O O . MET A 1 90 ? -13.194 4.664 22.290 1.00 78.25 90 MET A O 1
ATOM 753 N N . GLY A 1 91 ? -11.406 5.392 21.139 1.00 79.25 91 GLY A N 1
ATOM 754 C CA . GLY A 1 91 ? -10.491 5.405 22.288 1.00 79.25 91 GLY A CA 1
ATOM 755 C C . GLY A 1 91 ? -11.050 6.186 23.483 1.00 79.25 91 GLY A C 1
ATOM 756 O O . GLY A 1 91 ? -11.200 5.642 24.573 1.00 79.25 91 GLY A O 1
ATOM 757 N N . ASN A 1 92 ? -11.514 7.418 23.246 1.00 77.88 92 ASN A N 1
ATOM 758 C CA . ASN A 1 92 ? -12.112 8.251 24.298 1.00 77.88 92 ASN A CA 1
ATOM 759 C C . ASN A 1 92 ? -13.383 7.634 24.915 1.00 77.88 92 ASN A C 1
ATOM 761 O O . ASN A 1 92 ? -13.706 7.906 26.068 1.00 77.88 92 ASN A O 1
ATOM 765 N N . LYS A 1 93 ? -14.143 6.840 24.148 1.00 75.06 93 LYS A N 1
ATOM 766 C CA . LYS A 1 93 ? -15.369 6.181 24.628 1.00 75.06 93 LYS A CA 1
ATOM 767 C C . LYS A 1 93 ? -15.057 4.887 25.369 1.00 75.06 93 LYS A C 1
ATOM 769 O O . LYS A 1 93 ? -15.653 4.649 26.414 1.00 75.06 93 LYS A O 1
ATOM 774 N N . ALA A 1 94 ? -14.114 4.101 24.861 1.00 77.19 94 ALA A N 1
ATOM 775 C CA . ALA A 1 94 ? -13.642 2.877 25.487 1.00 77.19 94 ALA A CA 1
ATOM 776 C C . ALA A 1 94 ? -13.087 3.164 26.888 1.00 77.19 94 ALA A C 1
ATOM 778 O O . ALA A 1 94 ? -13.444 2.463 27.829 1.00 77.19 94 ALA A O 1
ATOM 779 N N . ASP A 1 95 ? -12.321 4.247 27.063 1.00 79.19 95 ASP A N 1
ATOM 780 C CA . ASP A 1 95 ? -11.784 4.639 28.372 1.00 79.19 95 ASP A CA 1
ATOM 781 C C . ASP A 1 95 ? -12.877 5.049 29.372 1.00 79.19 95 ASP A C 1
ATOM 783 O O . ASP A 1 95 ? -12.817 4.685 30.550 1.00 79.19 95 ASP A O 1
ATOM 787 N N . VAL A 1 96 ? -13.912 5.764 28.915 1.00 81.00 96 VAL A N 1
ATOM 788 C CA . VAL A 1 96 ? -15.050 6.163 29.762 1.00 81.00 96 VAL A CA 1
ATOM 789 C C . VAL A 1 96 ? -15.893 4.955 30.161 1.00 81.00 96 VAL A C 1
ATOM 791 O O . VAL A 1 96 ? -16.234 4.820 31.335 1.00 81.00 96 VAL A O 1
ATOM 794 N N . VAL A 1 97 ? -16.204 4.062 29.216 1.00 78.19 97 VAL A N 1
ATOM 795 C CA . VAL A 1 97 ? -16.979 2.841 29.486 1.00 78.19 97 VAL A CA 1
ATOM 796 C C . VAL A 1 97 ? -16.190 1.898 30.393 1.00 78.19 97 VAL A C 1
ATOM 798 O O . VAL A 1 97 ? -16.743 1.409 31.372 1.00 78.19 97 VAL A O 1
ATOM 801 N N . LYS A 1 98 ? -14.880 1.742 30.172 1.00 78.19 98 LYS A N 1
ATOM 802 C CA . LYS A 1 98 ? -13.973 0.997 31.058 1.00 78.19 98 LYS A CA 1
ATOM 803 C C . LYS A 1 98 ? -13.928 1.581 32.469 1.00 78.19 98 LYS A C 1
ATOM 805 O O . LYS A 1 98 ? -13.967 0.842 33.452 1.00 78.19 98 LYS A O 1
ATOM 810 N N . GLY A 1 99 ? -13.866 2.907 32.588 1.00 80.06 99 GLY A N 1
ATOM 811 C CA . GLY A 1 99 ? -13.925 3.594 33.877 1.00 80.06 99 GLY A CA 1
ATOM 812 C C . GLY A 1 99 ? -15.269 3.412 34.589 1.00 80.06 99 GLY A C 1
ATOM 813 O O . GLY A 1 99 ? -15.298 3.244 35.809 1.00 80.06 99 GLY A O 1
ATOM 814 N N . LEU A 1 100 ? -16.373 3.419 33.838 1.00 77.38 100 LEU A N 1
ATOM 815 C CA . LEU A 1 100 ? -17.723 3.213 34.357 1.00 77.38 100 LEU A CA 1
ATOM 816 C C . LEU A 1 100 ? -17.934 1.765 34.814 1.00 77.38 100 LEU A C 1
ATOM 818 O O . LEU A 1 100 ? -18.316 1.555 35.960 1.00 77.38 100 LEU A O 1
ATOM 822 N N . ALA A 1 101 ? -17.608 0.784 33.970 1.00 73.81 101 ALA A N 1
ATOM 823 C CA . ALA A 1 101 ? -17.719 -0.640 34.276 1.00 73.81 101 ALA A CA 1
ATOM 824 C C . ALA A 1 101 ? -16.903 -1.018 35.522 1.00 73.81 101 ALA A C 1
ATOM 826 O O . ALA A 1 101 ? -17.423 -1.658 36.437 1.00 73.81 101 ALA A O 1
ATOM 827 N N . LYS A 1 102 ? -15.660 -0.522 35.631 1.00 76.06 102 LYS A N 1
ATOM 828 C CA . LYS A 1 102 ? -14.821 -0.738 36.819 1.00 76.06 102 LYS A CA 1
ATOM 829 C C . LYS A 1 102 ? -15.466 -0.187 38.097 1.00 76.06 102 LYS A C 1
ATOM 831 O O . LYS A 1 102 ? -15.527 -0.883 39.106 1.00 76.06 102 LYS A O 1
ATOM 836 N N . ARG A 1 103 ? -15.988 1.044 38.056 1.00 73.75 103 ARG A N 1
ATOM 837 C CA . ARG A 1 103 ? -16.658 1.674 39.210 1.00 73.75 103 ARG A CA 1
ATOM 838 C C . ARG A 1 103 ? -17.963 0.976 39.590 1.00 73.75 103 ARG A C 1
ATOM 840 O O . ARG A 1 103 ? -18.281 0.910 40.776 1.00 73.75 103 ARG A O 1
ATOM 847 N N . CYS A 1 104 ? -18.698 0.463 38.605 1.00 68.50 104 CYS A N 1
ATOM 848 C CA . CYS A 1 104 ? -19.902 -0.331 38.828 1.00 68.50 104 CYS A CA 1
ATOM 849 C C . CYS A 1 104 ? -19.592 -1.657 39.537 1.00 68.50 104 CYS A C 1
ATOM 851 O O . CYS A 1 104 ? -20.393 -2.087 40.360 1.00 68.50 104 CYS A O 1
ATOM 853 N N . ASN A 1 105 ? -18.428 -2.261 39.278 1.00 66.19 105 ASN A N 1
ATOM 854 C CA . ASN A 1 105 ? -18.016 -3.508 39.924 1.00 66.19 105 ASN A CA 1
ATOM 855 C C . ASN A 1 105 ? -17.473 -3.299 41.357 1.00 66.19 105 ASN A C 1
ATOM 857 O O . ASN A 1 105 ? -17.675 -4.141 42.224 1.00 66.19 105 ASN A O 1
ATOM 861 N N . GLU A 1 106 ? -16.802 -2.172 41.633 1.00 68.62 106 GLU A N 1
ATOM 862 C CA . GLU A 1 106 ? -16.115 -1.933 42.919 1.00 68.62 106 GLU A CA 1
ATOM 863 C C . GLU A 1 106 ? -17.005 -1.337 44.038 1.00 68.62 106 GLU A C 1
ATOM 865 O O . GLU A 1 106 ? -16.774 -1.639 45.207 1.00 68.62 106 GLU A O 1
ATOM 870 N N . ASN A 1 107 ? -18.016 -0.503 43.735 1.00 60.03 107 ASN A N 1
ATOM 871 C CA . ASN A 1 107 ? -18.673 0.362 44.745 1.00 60.03 107 ASN A CA 1
ATOM 872 C C . ASN A 1 107 ? -20.180 0.133 44.988 1.00 60.03 107 ASN A C 1
ATOM 874 O O . ASN A 1 107 ? -20.838 0.954 45.636 1.00 60.03 107 ASN A O 1
ATOM 878 N N . TRP A 1 108 ? -20.769 -0.964 44.518 1.00 52.69 108 TRP A N 1
ATOM 879 C CA . TRP A 1 108 ? -22.227 -1.114 44.545 1.00 52.69 108 TRP A CA 1
ATOM 880 C C . TRP A 1 108 ? -22.763 -1.826 45.801 1.00 52.69 108 TRP A C 1
ATOM 882 O O . TRP A 1 108 ? -23.041 -3.020 45.797 1.00 52.69 108 TRP A O 1
ATOM 892 N N . ARG A 1 109 ? -22.954 -1.075 46.896 1.00 50.16 109 ARG A N 1
ATOM 893 C CA . ARG A 1 109 ? -23.655 -1.543 48.118 1.00 50.16 109 ARG A CA 1
ATOM 894 C C . ARG A 1 109 ? -25.147 -1.158 48.188 1.00 50.16 109 ARG A C 1
ATOM 896 O O . ARG A 1 109 ? -25.780 -1.479 49.188 1.00 50.16 109 ARG A O 1
ATOM 903 N N . VAL A 1 110 ? -25.714 -0.456 47.190 1.00 49.62 110 VAL A N 1
ATOM 904 C CA . VAL A 1 110 ? -27.024 0.237 47.339 1.00 49.62 110 VAL A CA 1
ATOM 905 C C . VAL A 1 110 ? -28.015 0.094 46.161 1.00 49.62 110 VAL A C 1
ATOM 907 O O . VAL A 1 110 ? -29.072 0.709 46.215 1.00 49.62 110 VAL A O 1
ATOM 910 N N . ALA A 1 111 ? -27.797 -0.726 45.121 1.00 44.47 111 ALA A N 1
ATOM 911 C CA . ALA A 1 111 ? -28.895 -0.992 44.165 1.00 44.47 111 ALA A CA 1
ATOM 912 C C . ALA A 1 111 ? -29.025 -2.457 43.713 1.00 44.47 111 ALA A C 1
ATOM 914 O O . ALA A 1 111 ? -28.015 -3.147 43.564 1.00 44.47 111 ALA A O 1
ATOM 915 N N . PRO A 1 112 ? -30.260 -2.934 43.475 1.00 50.00 112 PRO A N 1
ATOM 916 C CA . PRO A 1 112 ? -30.548 -4.324 43.154 1.00 50.00 112 PRO A CA 1
ATOM 917 C C . PRO A 1 112 ? -30.401 -4.583 41.646 1.00 50.00 112 PRO A C 1
ATOM 919 O O . PRO A 1 112 ? -31.404 -4.729 40.969 1.00 50.00 112 PRO A O 1
ATOM 922 N N . THR A 1 113 ? -29.186 -4.606 41.085 1.00 55.66 113 THR A N 1
ATOM 923 C CA . THR A 1 113 ? -28.984 -4.889 39.642 1.00 55.66 113 THR A CA 1
ATOM 924 C C . THR A 1 113 ? -27.565 -5.394 39.337 1.00 55.66 113 THR A C 1
ATOM 926 O O . THR A 1 113 ? -26.746 -4.662 38.781 1.00 55.66 113 THR A O 1
ATOM 929 N N . SER A 1 114 ? -27.259 -6.651 39.672 1.00 59.53 114 SER A N 1
ATOM 930 C CA . SER A 1 114 ? -26.038 -7.330 39.188 1.00 59.53 114 SER A CA 1
ATOM 931 C C . SER A 1 114 ? -25.971 -7.381 37.651 1.00 59.53 114 SER A C 1
ATOM 933 O O . SER A 1 114 ? -24.888 -7.425 37.074 1.00 59.53 114 SER A O 1
ATOM 935 N N . ASP A 1 115 ? -27.125 -7.327 36.983 1.00 65.06 115 ASP A N 1
ATOM 936 C CA . ASP A 1 115 ? -27.238 -7.510 35.536 1.00 65.06 115 ASP A CA 1
ATOM 937 C C . ASP A 1 115 ? -26.659 -6.330 34.735 1.00 65.06 115 ASP A C 1
ATOM 939 O O . ASP A 1 115 ? -26.011 -6.535 33.715 1.00 65.06 115 ASP A O 1
ATOM 943 N N . ILE A 1 116 ? -26.819 -5.086 35.209 1.00 70.88 116 ILE A N 1
ATOM 944 C CA . ILE A 1 116 ? -26.390 -3.876 34.473 1.00 70.88 116 ILE A CA 1
ATOM 945 C C . ILE A 1 116 ? -24.863 -3.792 34.361 1.00 70.88 116 ILE A C 1
ATOM 947 O O . ILE A 1 116 ? -24.342 -3.414 33.313 1.00 70.88 116 ILE A O 1
ATOM 951 N N . GLY A 1 117 ? -24.142 -4.157 35.425 1.00 70.44 117 GLY A N 1
ATOM 952 C CA . GLY A 1 117 ? -22.678 -4.212 35.400 1.00 70.44 117 GLY A CA 1
ATOM 953 C C . GLY A 1 117 ? -22.158 -5.253 34.406 1.00 70.44 117 GLY A C 1
ATOM 954 O O . GLY A 1 117 ? -21.169 -5.000 33.724 1.00 70.44 117 GLY A O 1
ATOM 955 N N . LEU A 1 118 ? -22.869 -6.377 34.273 1.00 72.31 118 LEU A N 1
ATOM 956 C CA . LEU A 1 118 ? -22.523 -7.456 33.351 1.00 72.31 118 LEU A CA 1
ATOM 957 C C . LEU A 1 118 ? -22.722 -7.031 31.885 1.00 72.31 118 LEU A C 1
ATOM 959 O O . LEU A 1 118 ? -21.812 -7.207 31.082 1.00 72.31 118 LEU A O 1
ATOM 963 N N . TYR A 1 119 ? -23.834 -6.359 31.556 1.00 70.75 119 TYR A N 1
ATOM 964 C CA . TYR A 1 119 ? -24.041 -5.779 30.217 1.00 70.75 119 TYR A CA 1
ATOM 965 C C . TYR A 1 119 ? -23.031 -4.669 29.884 1.00 70.75 119 TYR A C 1
ATOM 967 O O . TYR A 1 119 ? -22.558 -4.576 28.755 1.00 70.75 119 TYR A O 1
ATOM 975 N N . LEU A 1 120 ? -22.666 -3.820 30.853 1.00 72.94 120 LEU A N 1
ATOM 976 C CA . LEU A 1 120 ? -21.642 -2.787 30.646 1.00 72.94 120 LEU A CA 1
ATOM 977 C C . LEU A 1 120 ? -20.252 -3.384 30.403 1.00 72.94 120 LEU A C 1
ATOM 979 O O . LEU A 1 120 ? -19.484 -2.808 29.634 1.00 72.94 120 LEU A O 1
ATOM 983 N N . SER A 1 121 ? -19.938 -4.514 31.041 1.00 75.56 121 SER A N 1
ATOM 984 C CA . SER A 1 121 ? -18.689 -5.242 30.806 1.00 75.56 121 SER A CA 1
ATOM 985 C C . SER A 1 121 ? -18.643 -5.837 29.396 1.00 75.56 121 SER A C 1
ATOM 987 O O . SER A 1 121 ? -17.628 -5.713 28.724 1.00 75.56 121 SER A O 1
ATOM 989 N N . ASP A 1 122 ? -19.751 -6.394 28.909 1.00 75.06 122 ASP A N 1
ATOM 990 C CA . ASP A 1 122 ? -19.850 -6.931 27.545 1.00 75.06 122 ASP A CA 1
ATOM 991 C C . ASP A 1 122 ? -19.674 -5.830 26.479 1.00 75.06 122 ASP A C 1
ATOM 993 O O . ASP A 1 122 ? -18.838 -5.922 25.577 1.00 75.06 122 ASP A O 1
ATOM 997 N N . ILE A 1 123 ? -20.354 -4.690 26.660 1.00 76.81 123 ILE A N 1
ATOM 998 C CA . ILE A 1 123 ? -20.184 -3.506 25.801 1.00 76.81 123 ILE A CA 1
ATOM 999 C C . ILE A 1 123 ? -18.739 -2.986 25.854 1.00 76.81 123 ILE A C 1
ATOM 1001 O O . ILE A 1 123 ? -18.188 -2.558 24.835 1.00 76.81 123 ILE A O 1
ATOM 1005 N N . GLN A 1 124 ? -18.113 -2.997 27.034 1.00 80.19 124 GLN A N 1
ATOM 1006 C CA . GLN A 1 124 ? -16.714 -2.609 27.189 1.00 80.19 124 GLN A CA 1
ATOM 1007 C C . GLN A 1 124 ? -15.800 -3.516 26.358 1.00 80.19 124 GLN A C 1
ATOM 1009 O O . GLN A 1 124 ? -14.946 -3.004 25.630 1.00 80.19 124 GLN A O 1
ATOM 1014 N N . ASP A 1 125 ? -15.974 -4.831 26.450 1.00 80.12 125 ASP A N 1
ATOM 1015 C CA . ASP A 1 125 ? -15.145 -5.802 25.740 1.00 80.12 125 ASP A CA 1
ATOM 1016 C C . ASP A 1 125 ? -15.322 -5.676 24.220 1.00 80.12 125 ASP A C 1
ATOM 1018 O O . ASP A 1 125 ? -14.334 -5.653 23.476 1.00 80.12 125 ASP A O 1
ATOM 1022 N N . HIS A 1 126 ? -16.546 -5.438 23.744 1.00 77.19 126 HIS A N 1
ATOM 1023 C CA . HIS A 1 126 ? -16.812 -5.109 22.342 1.00 77.19 126 HIS A CA 1
ATOM 1024 C C . HIS A 1 126 ? -16.120 -3.814 21.881 1.00 77.19 126 HIS A C 1
ATOM 1026 O O . HIS A 1 126 ? -15.540 -3.761 20.796 1.00 77.19 126 HIS A O 1
ATOM 1032 N N . LEU A 1 127 ? -16.108 -2.758 22.697 1.00 78.69 127 LEU A N 1
ATOM 1033 C CA . LEU A 1 127 ? -15.403 -1.518 22.347 1.00 78.69 127 LEU A CA 1
ATOM 1034 C C . LEU A 1 127 ? -13.878 -1.682 22.346 1.00 78.69 127 LEU A C 1
ATOM 1036 O O . LEU A 1 127 ? -13.196 -1.097 21.496 1.00 78.69 127 LEU A O 1
ATOM 1040 N N . ILE A 1 128 ? -13.333 -2.462 23.282 1.00 82.94 128 ILE A N 1
ATOM 1041 C CA . ILE A 1 128 ? -11.895 -2.746 23.366 1.00 82.94 128 ILE A CA 1
ATOM 1042 C C . ILE A 1 128 ? -11.449 -3.555 22.149 1.00 82.94 128 ILE A C 1
ATOM 1044 O O . ILE A 1 128 ? -10.481 -3.169 21.492 1.00 82.94 128 ILE A O 1
ATOM 1048 N N . THR A 1 129 ? -12.169 -4.625 21.817 1.00 82.94 129 THR A N 1
ATOM 1049 C CA . THR A 1 129 ? -11.872 -5.471 20.651 1.00 82.94 129 THR A CA 1
ATOM 1050 C C . THR A 1 129 ? -11.962 -4.678 19.346 1.00 82.94 129 THR A C 1
ATOM 1052 O O . THR A 1 129 ? -11.028 -4.706 18.548 1.00 82.94 129 THR A O 1
ATOM 1055 N N . MET A 1 130 ? -12.990 -3.844 19.156 1.00 80.31 130 MET A N 1
ATOM 1056 C CA . MET A 1 130 ? -13.069 -2.973 17.973 1.00 80.31 130 MET A CA 1
ATOM 1057 C C . MET A 1 130 ? -11.932 -1.941 17.907 1.00 80.31 130 MET A C 1
ATOM 1059 O O . MET A 1 130 ? -11.402 -1.661 16.831 1.00 80.31 130 MET A O 1
ATOM 1063 N N . THR A 1 131 ? -11.505 -1.394 19.048 1.00 84.62 131 THR A N 1
ATOM 1064 C CA . THR A 1 131 ? -10.346 -0.486 19.102 1.00 84.62 131 THR A CA 1
ATOM 1065 C C . THR A 1 131 ? -9.054 -1.216 18.724 1.00 84.62 131 THR A C 1
ATOM 1067 O O . THR A 1 131 ? -8.200 -0.655 18.035 1.00 84.62 131 THR A O 1
ATOM 1070 N N . GLN A 1 132 ? -8.894 -2.474 19.140 1.00 87.88 132 GLN A N 1
ATOM 1071 C CA . GLN A 1 132 ? -7.762 -3.315 18.743 1.00 87.88 132 GLN A CA 1
ATOM 1072 C C . GLN A 1 132 ? -7.773 -3.610 17.237 1.00 87.88 132 GLN A C 1
ATOM 1074 O O . GLN A 1 132 ? -6.724 -3.481 16.604 1.00 87.88 132 GLN A O 1
ATOM 1079 N N . ASN A 1 133 ? -8.938 -3.889 16.647 1.00 86.06 133 ASN A N 1
ATOM 1080 C CA . ASN A 1 133 ? -9.078 -4.088 15.200 1.00 86.06 133 ASN A CA 1
ATOM 1081 C C . ASN A 1 133 ? -8.682 -2.829 14.415 1.00 86.06 133 ASN A C 1
ATOM 1083 O O . ASN A 1 133 ? -7.893 -2.909 13.480 1.00 86.06 133 ASN A O 1
ATOM 1087 N N . LEU A 1 134 ? -9.107 -1.637 14.850 1.00 87.19 134 LEU A N 1
ATOM 1088 C CA . LEU A 1 134 ? -8.676 -0.379 14.222 1.00 87.19 134 LEU A CA 1
ATOM 1089 C C . LEU A 1 134 ? -7.156 -0.162 14.289 1.00 87.19 134 LEU A C 1
ATOM 1091 O O . LEU A 1 134 ? -6.555 0.307 13.323 1.00 87.19 134 LEU A O 1
ATOM 1095 N N . ASN A 1 135 ? -6.518 -0.522 15.407 1.00 90.88 135 ASN A N 1
ATOM 1096 C CA . ASN A 1 135 ? -5.055 -0.489 15.513 1.00 90.88 135 ASN A CA 1
ATOM 1097 C C . ASN A 1 135 ? -4.388 -1.508 14.578 1.00 90.88 135 ASN A C 1
ATOM 1099 O O . ASN A 1 135 ? -3.305 -1.249 14.056 1.00 90.88 135 ASN A O 1
ATOM 1103 N N . HIS A 1 136 ? -5.008 -2.670 14.370 1.00 91.19 136 HIS A N 1
ATOM 1104 C CA . HIS A 1 136 ? -4.531 -3.662 13.414 1.00 91.19 136 HIS A CA 1
ATOM 1105 C C . HIS A 1 136 ? -4.606 -3.132 11.975 1.00 91.19 136 HIS A C 1
ATOM 1107 O O . HIS A 1 136 ? -3.607 -3.180 11.257 1.00 91.19 136 HIS A O 1
ATOM 1113 N N . TYR A 1 137 ? -5.733 -2.529 11.594 1.00 90.69 137 TYR A N 1
ATOM 1114 C CA . TYR A 1 137 ? -5.914 -1.918 10.278 1.00 90.69 137 TYR A CA 1
ATOM 1115 C C . TYR A 1 137 ? -4.932 -0.763 10.021 1.00 90.69 137 TYR A C 1
ATOM 1117 O O . TYR A 1 137 ? -4.396 -0.650 8.921 1.00 90.69 137 TYR A O 1
ATOM 1125 N N . GLU A 1 138 ? -4.615 0.060 11.030 1.00 92.00 138 GLU A N 1
ATOM 1126 C CA . GLU A 1 138 ? -3.571 1.093 10.910 1.00 92.00 138 GLU A CA 1
ATOM 1127 C C . GLU A 1 138 ? -2.202 0.488 10.585 1.00 92.00 138 GLU A C 1
ATOM 1129 O O . GLU A 1 138 ? -1.515 0.972 9.682 1.00 92.00 138 GLU A O 1
ATOM 1134 N N . LYS A 1 139 ? -1.830 -0.604 11.267 1.00 93.50 139 LYS A N 1
ATOM 1135 C CA . LYS A 1 139 ? -0.557 -1.297 11.034 1.00 93.50 139 LYS A CA 1
ATOM 1136 C C . LYS A 1 139 ? -0.481 -1.913 9.644 1.00 93.50 139 LYS A C 1
ATOM 1138 O O . LYS A 1 139 ? 0.580 -1.844 9.024 1.00 93.50 139 LYS A O 1
ATOM 1143 N N . ILE A 1 140 ? -1.572 -2.519 9.162 1.00 91.88 140 ILE A N 1
ATOM 1144 C CA . ILE A 1 140 ? -1.653 -3.015 7.782 1.00 91.88 140 ILE A CA 1
ATOM 1145 C C . ILE A 1 140 ? -1.410 -1.847 6.835 1.00 91.88 140 ILE A C 1
ATOM 1147 O O . ILE A 1 140 ? -0.427 -1.862 6.107 1.00 91.88 140 ILE A O 1
ATOM 1151 N N . LEU A 1 141 ? -2.195 -0.780 6.951 1.00 91.19 141 LEU A N 1
ATOM 1152 C CA . LEU A 1 141 ? -2.119 0.361 6.048 1.00 91.19 141 LEU A CA 1
ATOM 1153 C C . LEU A 1 141 ? -0.748 1.063 6.056 1.00 91.19 141 LEU A C 1
ATOM 1155 O O . LEU A 1 141 ? -0.270 1.515 5.017 1.00 91.19 141 LEU A O 1
ATOM 1159 N N . SER A 1 142 ? -0.087 1.141 7.214 1.00 92.19 142 SER A N 1
ATOM 1160 C CA . SER A 1 142 ? 1.272 1.684 7.357 1.00 92.19 142 SER A CA 1
ATOM 1161 C C . SER A 1 142 ? 2.321 0.824 6.634 1.00 92.19 142 SER A C 1
ATOM 1163 O O . SER A 1 142 ? 3.222 1.340 5.959 1.00 92.19 142 SER A O 1
ATOM 1165 N N . ARG A 1 143 ? 2.170 -0.503 6.715 1.00 91.19 143 ARG A N 1
ATOM 1166 C CA . ARG A 1 143 ? 2.993 -1.466 5.978 1.00 91.19 143 ARG A CA 1
ATOM 1167 C C . ARG A 1 143 ? 2.706 -1.409 4.478 1.00 91.19 143 ARG A C 1
ATOM 1169 O O . ARG A 1 143 ? 3.662 -1.284 3.722 1.00 91.19 143 ARG A O 1
ATOM 1176 N N . SER A 1 144 ? 1.444 -1.400 4.047 1.00 89.12 144 SER A N 1
ATOM 1177 C CA . SER A 1 144 ? 1.075 -1.276 2.629 1.00 89.12 144 SER A CA 1
ATOM 1178 C C . SER A 1 144 ? 1.602 0.033 2.034 1.00 89.12 144 SER A C 1
ATOM 1180 O O . SER A 1 144 ? 2.159 0.029 0.944 1.00 89.12 144 SER A O 1
ATOM 1182 N N . HIS A 1 145 ? 1.550 1.148 2.775 1.00 89.88 145 HIS A N 1
ATOM 1183 C CA . HIS A 1 145 ? 2.167 2.413 2.357 1.00 89.88 145 HIS A CA 1
ATOM 1184 C C . HIS A 1 145 ? 3.686 2.288 2.138 1.00 89.88 145 HIS A C 1
ATOM 1186 O O . HIS A 1 145 ? 4.214 2.783 1.144 1.00 89.88 145 HIS A O 1
ATOM 1192 N N . SER A 1 146 ? 4.395 1.613 3.045 1.00 90.62 146 SER A N 1
ATOM 1193 C CA . SER A 1 146 ? 5.845 1.395 2.923 1.00 90.62 146 SER A CA 1
ATOM 1194 C C . SER A 1 146 ? 6.192 0.466 1.755 1.00 90.62 146 SER A C 1
ATOM 1196 O O . SER A 1 146 ? 7.106 0.760 0.987 1.00 90.62 146 SER A O 1
ATOM 1198 N N . ASN A 1 147 ? 5.431 -0.618 1.588 1.00 87.56 147 ASN A N 1
ATOM 1199 C CA . ASN A 1 147 ? 5.581 -1.566 0.482 1.00 87.56 147 ASN A CA 1
ATOM 1200 C C . ASN A 1 147 ? 5.352 -0.883 -0.869 1.00 87.56 147 ASN A C 1
ATOM 1202 O O . ASN A 1 147 ? 6.132 -1.068 -1.798 1.00 87.56 147 ASN A O 1
ATOM 1206 N N . TYR A 1 148 ? 4.333 -0.031 -0.946 1.00 86.88 148 TYR A N 1
ATOM 1207 C CA . TYR A 1 148 ? 4.009 0.736 -2.137 1.00 86.88 148 TYR A CA 1
ATOM 1208 C C . TYR A 1 148 ? 5.147 1.682 -2.558 1.00 86.88 148 TYR A C 1
ATOM 1210 O O . TYR A 1 148 ? 5.563 1.693 -3.715 1.00 86.88 148 TYR A O 1
ATOM 1218 N N . LEU A 1 149 ? 5.721 2.435 -1.610 1.00 87.75 149 LEU A N 1
ATOM 1219 C CA . LEU A 1 149 ? 6.882 3.290 -1.889 1.00 87.75 149 LEU A CA 1
ATOM 1220 C C . LEU A 1 149 ? 8.109 2.481 -2.334 1.00 87.75 149 LEU A C 1
ATOM 1222 O O . LEU A 1 149 ? 8.859 2.926 -3.205 1.00 87.75 149 LEU A O 1
ATOM 1226 N N . ALA A 1 150 ? 8.317 1.295 -1.756 1.00 87.06 150 ALA A N 1
ATOM 1227 C CA . ALA A 1 150 ? 9.397 0.403 -2.162 1.00 87.06 150 ALA A CA 1
ATOM 1228 C C . ALA A 1 150 ? 9.204 -0.100 -3.600 1.00 87.06 150 ALA A C 1
ATOM 1230 O O . ALA A 1 150 ? 10.161 -0.102 -4.372 1.00 87.06 150 ALA A O 1
ATOM 1231 N N . GLN A 1 151 ? 7.978 -0.459 -3.983 1.00 85.00 151 GLN A N 1
ATOM 1232 C CA . GLN A 1 151 ? 7.663 -0.893 -5.341 1.00 85.00 151 GLN A CA 1
ATOM 1233 C C . GLN A 1 151 ? 7.895 0.224 -6.363 1.00 85.00 151 GLN A C 1
ATOM 1235 O O . GLN A 1 151 ? 8.581 -0.013 -7.354 1.00 85.00 151 GLN A O 1
ATOM 1240 N N . ILE A 1 152 ? 7.434 1.449 -6.083 1.00 85.44 152 ILE A N 1
ATOM 1241 C CA . ILE A 1 152 ? 7.740 2.617 -6.924 1.00 85.44 152 ILE A CA 1
ATOM 1242 C C . ILE A 1 152 ? 9.255 2.784 -7.084 1.00 85.44 152 ILE A C 1
ATOM 1244 O O . ILE A 1 152 ? 9.741 3.035 -8.181 1.00 85.44 152 ILE A O 1
ATOM 1248 N N . SER A 1 153 ? 10.020 2.667 -5.995 1.00 86.12 153 SER A N 1
ATOM 1249 C CA . SER A 1 153 ? 11.480 2.812 -6.038 1.00 86.12 153 SER A CA 1
ATOM 1250 C C . SER A 1 153 ? 12.142 1.746 -6.920 1.00 86.12 153 SER A C 1
ATOM 1252 O O . SER A 1 153 ? 13.057 2.057 -7.686 1.00 86.12 153 SER A O 1
ATOM 1254 N N . ILE A 1 154 ? 11.660 0.500 -6.856 1.00 86.88 154 ILE A N 1
ATOM 1255 C CA . ILE A 1 154 ? 12.114 -0.596 -7.724 1.00 86.88 154 ILE A CA 1
ATOM 1256 C C . ILE A 1 154 ? 11.774 -0.289 -9.184 1.00 86.88 154 ILE A C 1
ATOM 1258 O O . ILE A 1 154 ? 12.651 -0.383 -10.036 1.00 86.88 154 ILE A O 1
ATOM 1262 N N . GLU A 1 155 ? 10.545 0.137 -9.465 1.00 85.56 155 GLU A N 1
ATOM 1263 C CA . GLU A 1 155 ? 10.081 0.466 -10.816 1.00 85.56 155 GLU A CA 1
ATOM 1264 C C . GLU A 1 155 ? 10.860 1.649 -11.414 1.00 85.56 155 GLU A C 1
ATOM 1266 O O . GLU A 1 155 ? 11.371 1.561 -12.528 1.00 85.56 155 GLU A O 1
ATOM 1271 N N . MET A 1 156 ? 11.076 2.721 -10.641 1.00 85.88 156 MET A N 1
ATOM 1272 C CA . MET A 1 156 ? 11.936 3.838 -11.047 1.00 85.88 156 MET A CA 1
ATOM 1273 C C . MET A 1 156 ? 13.376 3.387 -11.293 1.00 85.88 156 MET A C 1
ATOM 1275 O O . MET A 1 156 ? 14.035 3.888 -12.203 1.00 85.88 156 MET A O 1
ATOM 1279 N N . THR A 1 157 ? 13.895 2.469 -10.478 1.00 89.19 157 THR A N 1
ATOM 1280 C CA . THR A 1 157 ? 15.247 1.931 -10.660 1.00 89.19 157 THR A CA 1
ATOM 1281 C C . THR A 1 157 ? 15.332 1.103 -11.941 1.00 89.19 157 THR A C 1
ATOM 1283 O O . THR A 1 157 ? 16.304 1.242 -12.682 1.00 89.19 157 THR A O 1
ATOM 1286 N N . ASP A 1 158 ? 14.315 0.299 -12.252 1.00 89.38 158 ASP A N 1
ATOM 1287 C CA . ASP A 1 158 ? 14.271 -0.484 -13.485 1.00 89.38 158 ASP A CA 1
ATOM 1288 C C . ASP A 1 158 ? 14.132 0.410 -14.726 1.00 89.38 158 ASP A C 1
ATOM 1290 O O . ASP A 1 158 ? 14.919 0.287 -15.666 1.00 89.38 158 ASP A O 1
ATOM 1294 N N . ALA A 1 159 ? 13.245 1.410 -14.689 1.00 88.19 159 ALA A N 1
ATOM 1295 C CA . ALA A 1 159 ? 13.125 2.412 -15.747 1.00 88.19 159 ALA A CA 1
ATOM 1296 C C . ALA A 1 159 ? 14.443 3.179 -15.963 1.00 88.19 159 ALA A C 1
ATOM 1298 O O . ALA A 1 159 ? 14.879 3.373 -17.099 1.00 88.19 159 ALA A O 1
ATOM 1299 N N . ASN A 1 160 ? 15.136 3.561 -14.885 1.00 90.38 160 ASN A N 1
ATOM 1300 C CA . ASN A 1 160 ? 16.459 4.183 -14.975 1.00 90.38 160 ASN A CA 1
ATOM 1301 C C . ASN A 1 160 ? 17.508 3.238 -15.572 1.00 90.38 160 ASN A C 1
ATOM 1303 O O . ASN A 1 160 ? 18.354 3.681 -16.347 1.00 90.38 160 ASN A O 1
ATOM 1307 N N . ASN A 1 161 ? 17.466 1.943 -15.253 1.00 90.75 161 ASN A N 1
ATOM 1308 C CA . ASN A 1 161 ? 18.364 0.958 -15.854 1.00 90.75 161 ASN A CA 1
ATOM 1309 C C . ASN A 1 161 ? 18.112 0.812 -17.358 1.00 90.75 161 ASN A C 1
ATOM 1311 O O . ASN A 1 161 ? 19.071 0.786 -18.130 1.00 90.75 161 ASN A O 1
ATOM 1315 N N . GLN A 1 162 ? 16.849 0.792 -17.786 1.00 91.50 162 GLN A N 1
ATOM 1316 C CA . GLN A 1 162 ? 16.488 0.762 -19.203 1.00 91.50 162 GLN A CA 1
ATOM 1317 C C . GLN A 1 162 ? 16.947 2.037 -19.929 1.00 91.50 162 GLN A C 1
ATOM 1319 O O . GLN A 1 162 ? 17.553 1.957 -21.000 1.00 91.50 162 GLN A O 1
ATOM 1324 N N . ILE A 1 163 ? 16.743 3.216 -19.328 1.00 92.00 163 ILE A N 1
ATOM 1325 C CA . ILE A 1 163 ? 17.243 4.493 -19.862 1.00 92.00 163 ILE A CA 1
ATOM 1326 C C . ILE A 1 163 ? 18.770 4.472 -19.975 1.00 92.00 163 ILE A C 1
ATOM 1328 O O . ILE A 1 163 ? 19.309 4.860 -21.011 1.00 92.00 163 ILE A O 1
ATOM 1332 N N . ASN A 1 164 ? 19.473 3.990 -18.948 1.00 91.19 164 ASN A N 1
ATOM 1333 C CA . ASN A 1 164 ? 20.929 3.870 -18.966 1.00 91.19 164 ASN A CA 1
ATOM 1334 C C . ASN A 1 164 ? 21.416 2.909 -20.058 1.00 91.19 164 ASN A C 1
ATOM 1336 O O . ASN A 1 164 ? 22.438 3.182 -20.688 1.00 91.19 164 ASN A O 1
ATOM 1340 N N . ASP A 1 165 ? 20.692 1.821 -20.329 1.00 90.31 165 ASP A N 1
ATOM 1341 C CA . ASP A 1 165 ? 21.024 0.896 -21.416 1.00 90.31 165 ASP A CA 1
ATOM 1342 C C . ASP A 1 165 ? 20.868 1.559 -22.796 1.00 90.31 165 ASP A C 1
ATOM 1344 O O . ASP A 1 165 ? 21.776 1.499 -23.632 1.00 90.31 165 ASP A O 1
ATOM 1348 N N . VAL A 1 166 ? 19.767 2.282 -23.029 1.00 90.81 166 VAL A N 1
ATOM 1349 C CA . VAL A 1 166 ? 19.568 3.046 -24.275 1.00 90.81 166 VAL A CA 1
ATOM 1350 C C . VAL A 1 166 ? 20.614 4.158 -24.418 1.00 90.81 166 VAL A C 1
ATOM 1352 O O . VAL A 1 166 ? 21.195 4.328 -25.493 1.00 90.81 166 VAL A O 1
ATOM 1355 N N . LEU A 1 167 ? 20.910 4.883 -23.338 1.00 90.62 167 LEU A N 1
ATOM 1356 C CA . LEU A 1 167 ? 21.930 5.930 -23.319 1.00 90.62 167 LEU A CA 1
ATOM 1357 C C . LEU A 1 167 ? 23.325 5.363 -23.598 1.00 90.62 167 LEU A C 1
ATOM 1359 O O . LEU A 1 167 ? 24.097 5.983 -24.331 1.00 90.62 167 LEU A O 1
ATOM 1363 N N . SER A 1 168 ? 23.647 4.183 -23.064 1.00 87.19 168 SER A N 1
ATOM 1364 C CA . SER A 1 168 ? 24.907 3.490 -23.342 1.00 87.19 168 SER A CA 1
ATOM 1365 C C . SER A 1 168 ? 25.052 3.195 -24.838 1.00 87.19 168 SER A C 1
ATOM 1367 O O . SER A 1 168 ? 26.084 3.519 -25.432 1.00 87.19 168 SER A O 1
ATOM 1369 N N . LYS A 1 169 ? 23.986 2.695 -25.481 1.00 84.69 169 LYS A N 1
ATOM 1370 C CA . LYS A 1 169 ? 23.953 2.429 -26.932 1.00 84.69 169 LYS A CA 1
ATOM 1371 C C . LYS A 1 169 ? 24.139 3.706 -27.753 1.00 84.69 169 LYS A C 1
ATOM 1373 O O . LYS A 1 169 ? 24.962 3.733 -28.667 1.00 84.69 169 LYS A O 1
ATOM 1378 N N . LEU A 1 170 ? 23.426 4.781 -27.409 1.00 86.56 170 LEU A N 1
ATOM 1379 C CA . LEU A 1 170 ? 23.538 6.060 -28.115 1.00 86.56 170 LEU A CA 1
ATOM 1380 C C . LEU A 1 170 ? 24.923 6.697 -27.936 1.00 86.56 170 LEU A C 1
ATOM 1382 O O . LEU A 1 170 ? 25.510 7.185 -28.900 1.00 86.56 170 LEU A O 1
ATOM 1386 N N . THR A 1 171 ? 25.476 6.647 -26.723 1.00 88.56 171 THR A N 1
ATOM 1387 C CA . THR A 1 171 ? 26.816 7.169 -26.418 1.00 88.56 171 THR A CA 1
ATOM 1388 C C . THR A 1 171 ? 27.884 6.407 -27.199 1.00 88.56 171 THR A C 1
ATOM 1390 O O . THR A 1 171 ? 28.787 7.025 -27.756 1.00 88.56 171 THR A O 1
ATOM 1393 N N . ALA A 1 172 ? 27.755 5.083 -27.316 1.00 84.94 172 ALA A N 1
ATOM 1394 C CA . ALA A 1 172 ? 28.675 4.258 -28.092 1.00 84.94 172 ALA A CA 1
ATOM 1395 C C . ALA A 1 172 ? 28.624 4.549 -29.606 1.00 84.94 172 ALA A C 1
ATOM 1397 O O . ALA A 1 172 ? 29.647 4.474 -30.282 1.00 84.94 172 ALA A O 1
ATOM 1398 N N . LEU A 1 173 ? 27.460 4.923 -30.150 1.00 84.56 173 LEU A N 1
ATOM 1399 C CA . LEU A 1 173 ? 27.364 5.444 -31.520 1.00 84.56 173 LEU A CA 1
ATOM 1400 C C . LEU A 1 173 ? 27.993 6.843 -31.632 1.00 84.56 173 LEU A C 1
ATOM 1402 O O . LEU A 1 173 ? 28.729 7.122 -32.580 1.00 84.56 173 LEU A O 1
ATOM 1406 N N . GLY A 1 174 ? 27.754 7.709 -30.645 1.00 86.19 174 GLY A N 1
ATOM 1407 C CA . GLY A 1 174 ? 28.319 9.058 -30.584 1.00 86.19 174 GLY A CA 1
ATOM 1408 C C . GLY A 1 174 ? 29.850 9.073 -30.582 1.00 86.19 174 GLY A C 1
ATOM 1409 O O . GLY A 1 174 ? 30.452 9.846 -31.327 1.00 86.19 174 GLY A O 1
ATOM 1410 N N . THR A 1 175 ? 30.499 8.185 -29.824 1.00 85.19 175 THR A N 1
ATOM 1411 C CA . THR A 1 175 ? 31.971 8.098 -29.775 1.00 85.19 175 THR A CA 1
ATOM 1412 C C . THR A 1 175 ? 32.601 7.684 -31.107 1.00 85.19 175 THR A C 1
ATOM 1414 O O . THR A 1 175 ? 33.748 8.046 -31.363 1.00 85.19 175 THR A O 1
ATOM 1417 N N . VAL A 1 176 ? 31.868 6.984 -31.980 1.00 82.06 176 VAL A N 1
ATOM 1418 C CA . VAL A 1 176 ? 32.324 6.647 -33.340 1.00 82.06 176 VAL A CA 1
ATOM 1419 C C . VAL A 1 176 ? 32.094 7.812 -34.308 1.00 82.06 176 VAL A C 1
ATOM 1421 O O . VAL A 1 176 ? 32.967 8.127 -35.118 1.00 82.06 176 VAL A O 1
ATOM 1424 N N . LEU A 1 177 ? 30.940 8.479 -34.218 1.00 80.31 177 LEU A N 1
ATOM 1425 C CA . LEU A 1 177 ? 30.550 9.541 -35.151 1.00 80.31 177 LEU A CA 1
ATOM 1426 C C . LEU A 1 177 ? 31.296 10.865 -34.923 1.00 80.31 177 LEU A C 1
ATOM 1428 O O . LEU A 1 177 ? 31.630 11.541 -35.893 1.00 80.31 177 LEU A O 1
ATOM 1432 N N . ILE A 1 178 ? 31.589 11.243 -33.674 1.00 87.12 178 ILE A N 1
ATOM 1433 C CA . ILE A 1 178 ? 32.256 12.520 -33.347 1.00 87.12 178 ILE A CA 1
ATOM 1434 C C . ILE A 1 178 ? 33.634 12.676 -34.028 1.00 87.12 178 ILE A C 1
ATOM 1436 O O . ILE A 1 178 ? 33.830 13.677 -34.723 1.00 87.12 178 ILE A O 1
ATOM 1440 N N . PRO A 1 179 ? 34.598 11.741 -33.894 1.00 82.25 179 PRO A N 1
ATOM 1441 C CA . PRO A 1 179 ? 35.901 11.877 -34.549 1.00 82.25 179 PRO A CA 1
ATOM 1442 C C . PRO A 1 179 ? 35.800 11.788 -36.077 1.00 82.25 179 PRO A C 1
ATOM 1444 O O . PRO A 1 179 ? 36.555 12.460 -36.780 1.00 82.25 179 PRO A O 1
ATOM 1447 N N . MET A 1 180 ? 34.843 11.013 -36.598 1.00 78.00 180 MET A N 1
ATOM 1448 C CA . MET A 1 180 ? 34.580 10.938 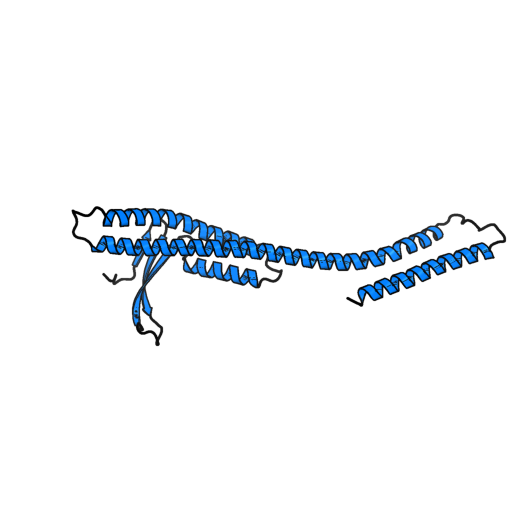-38.036 1.00 78.00 180 MET A CA 1
ATOM 1449 C C . MET A 1 180 ? 34.112 12.294 -38.579 1.00 78.00 180 MET A C 1
ATOM 1451 O O . MET A 1 180 ? 34.679 12.782 -39.556 1.00 78.00 180 MET A O 1
ATOM 1455 N N . ASN A 1 181 ? 33.163 12.937 -37.891 1.00 82.94 181 ASN A N 1
ATOM 1456 C CA . ASN A 1 181 ? 32.656 14.262 -38.247 1.00 82.94 181 ASN A CA 1
ATOM 1457 C C . ASN A 1 181 ? 33.726 15.353 -38.142 1.00 82.94 181 ASN A C 1
ATOM 1459 O O . ASN A 1 181 ? 33.754 16.258 -38.975 1.00 82.94 181 ASN A O 1
ATOM 1463 N N . LEU A 1 182 ? 34.623 15.276 -37.153 1.00 83.00 182 LEU A N 1
ATOM 1464 C CA . LEU A 1 182 ? 35.736 16.219 -37.020 1.00 83.00 182 LEU A CA 1
ATOM 1465 C C . LEU A 1 182 ? 36.655 16.166 -38.247 1.00 83.00 182 LEU A C 1
ATOM 1467 O O . LEU A 1 182 ? 37.031 17.204 -38.791 1.00 83.00 182 LEU A O 1
ATOM 1471 N N . VAL A 1 183 ? 37.000 14.958 -38.700 1.00 76.62 183 VAL A N 1
ATOM 1472 C CA . VAL A 1 183 ? 37.907 14.778 -39.837 1.00 76.62 183 VAL A CA 1
ATOM 1473 C C . VAL A 1 183 ? 37.236 15.197 -41.138 1.00 76.62 183 VAL A C 1
ATOM 1475 O O . VAL A 1 183 ? 37.817 15.968 -41.892 1.00 76.62 183 VAL A O 1
ATOM 1478 N N . THR A 1 184 ? 35.997 14.781 -41.398 1.00 77.12 184 THR A N 1
ATOM 1479 C CA . THR A 1 184 ? 35.284 15.241 -42.600 1.00 77.12 184 THR A CA 1
ATOM 1480 C C . THR A 1 184 ? 35.026 16.749 -42.574 1.00 77.12 184 THR A C 1
ATOM 1482 O O . THR A 1 184 ? 35.076 17.392 -43.618 1.00 77.12 184 THR A O 1
ATOM 1485 N N . GLY A 1 185 ? 34.798 17.327 -41.390 1.00 83.00 185 GLY A N 1
ATOM 1486 C CA . GLY A 1 185 ? 34.587 18.761 -41.200 1.00 83.00 185 GLY A CA 1
ATOM 1487 C C . GLY A 1 185 ? 35.824 19.596 -41.528 1.00 83.00 185 GLY A C 1
ATOM 1488 O O . GLY A 1 185 ? 35.723 20.532 -42.313 1.00 83.00 185 GLY A O 1
ATOM 1489 N N . LEU A 1 186 ? 36.999 19.229 -40.999 1.00 76.94 186 LEU A N 1
ATOM 1490 C CA . LEU A 1 186 ? 38.263 19.937 -41.266 1.00 76.94 186 LEU A CA 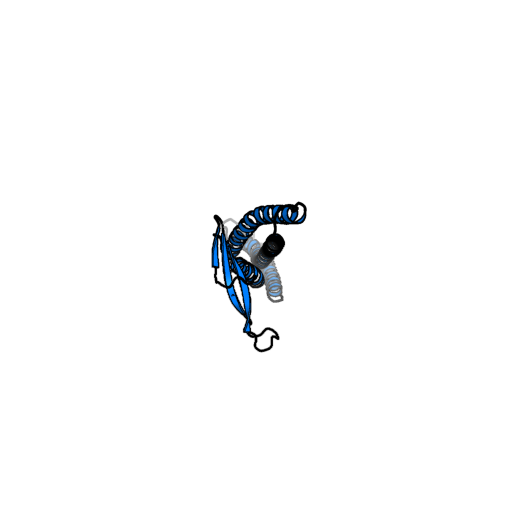1
ATOM 1491 C C . LEU A 1 186 ? 38.634 19.951 -42.757 1.00 76.94 186 LEU A C 1
ATOM 1493 O O . LEU A 1 186 ? 39.169 20.941 -43.246 1.00 76.94 186 LEU A O 1
ATOM 1497 N N . TRP A 1 187 ? 38.325 18.875 -43.484 1.00 69.31 187 TRP A N 1
ATOM 1498 C CA . TRP A 1 187 ? 38.608 18.753 -44.920 1.00 69.31 187 TRP A CA 1
ATOM 1499 C C . TRP A 1 187 ? 37.501 19.319 -45.822 1.00 69.31 187 TRP A C 1
ATOM 1501 O O . TRP A 1 187 ? 37.728 19.522 -47.011 1.00 69.31 187 TRP A O 1
ATOM 1511 N N . GLY A 1 188 ? 36.314 19.591 -45.274 1.00 73.31 188 GLY A N 1
ATOM 1512 C CA . GLY A 1 188 ? 35.221 20.277 -45.969 1.00 73.31 188 GLY A CA 1
ATOM 1513 C C . GLY A 1 188 ? 35.331 21.807 -45.940 1.00 73.31 188 GLY A C 1
ATOM 1514 O O . GLY A 1 188 ? 34.515 22.490 -46.557 1.00 73.31 188 GLY A O 1
ATOM 1515 N N . MET A 1 189 ? 36.314 22.361 -45.224 1.00 80.38 189 MET A N 1
ATOM 1516 C CA . MET A 1 189 ? 36.558 23.801 -45.164 1.00 80.38 189 MET A CA 1
ATOM 1517 C C . MET A 1 189 ? 37.318 24.273 -46.409 1.00 80.38 189 MET A C 1
ATOM 1519 O O . MET A 1 189 ? 38.343 23.705 -46.773 1.00 80.38 189 MET A O 1
ATOM 1523 N N . ASN A 1 190 ? 36.846 25.352 -47.039 1.00 74.69 190 ASN A N 1
ATOM 1524 C CA . ASN A 1 190 ? 37.472 25.954 -48.223 1.00 74.69 190 ASN A CA 1
ATOM 1525 C C . ASN A 1 190 ? 38.711 26.798 -47.850 1.00 74.69 190 ASN A C 1
ATOM 1527 O O . ASN A 1 190 ? 38.753 28.006 -48.082 1.00 74.69 190 ASN A O 1
ATOM 1531 N N . VAL A 1 191 ? 39.687 26.173 -47.188 1.00 72.94 191 VAL A N 1
ATOM 1532 C CA . VAL A 1 191 ? 40.957 26.772 -46.757 1.00 72.94 191 VAL A CA 1
ATOM 1533 C C . VAL A 1 191 ? 42.099 25.950 -47.346 1.00 72.94 191 VAL A C 1
ATOM 1535 O O . VAL A 1 191 ? 41.997 24.732 -47.467 1.00 72.94 191 VAL A O 1
ATOM 1538 N N . HIS A 1 192 ? 43.185 26.622 -47.729 1.00 65.38 192 HIS A N 1
ATOM 1539 C CA . HIS A 1 192 ? 44.352 25.989 -48.337 1.00 65.38 192 HIS A CA 1
ATOM 1540 C C . HIS A 1 192 ? 44.939 24.922 -47.400 1.00 65.38 192 HIS A C 1
ATOM 1542 O O . HIS A 1 192 ? 45.341 25.218 -46.271 1.00 65.38 192 HIS A O 1
ATOM 1548 N N . VAL A 1 193 ? 44.956 23.672 -47.862 1.00 66.00 193 VAL A N 1
ATOM 1549 C CA . VAL A 1 193 ? 45.408 22.525 -47.067 1.00 66.00 193 VAL A CA 1
ATOM 1550 C C . VAL A 1 193 ? 46.930 22.365 -47.167 1.00 66.00 193 VAL A C 1
ATOM 1552 O O . VAL A 1 193 ? 47.509 22.568 -48.238 1.00 66.00 193 VAL A O 1
ATOM 1555 N N . PRO A 1 194 ? 47.618 21.983 -46.077 1.00 56.34 194 PRO A N 1
ATOM 1556 C CA . PRO A 1 194 ? 49.067 21.814 -46.088 1.00 56.34 194 PRO A CA 1
ATOM 1557 C C . PRO A 1 194 ? 49.476 20.687 -47.055 1.00 56.34 194 PRO A C 1
ATOM 1559 O O . PRO A 1 194 ? 49.191 19.516 -46.810 1.00 56.34 194 PRO A O 1
ATOM 1562 N N . GLY A 1 195 ? 50.146 21.048 -48.159 1.00 61.22 195 GLY A N 1
ATOM 1563 C CA . GLY A 1 195 ? 50.620 20.121 -49.201 1.00 61.22 195 GLY A CA 1
ATOM 1564 C C . GLY A 1 195 ? 50.106 20.385 -50.624 1.00 61.22 195 GLY A C 1
ATOM 1565 O O . GLY A 1 195 ? 50.418 19.600 -51.514 1.00 61.22 195 GLY A O 1
ATOM 1566 N N . GLN A 1 196 ? 49.347 21.462 -50.850 1.00 61.38 196 GLN A N 1
ATOM 1567 C CA . GLN A 1 196 ? 48.733 21.777 -52.147 1.00 61.38 196 GLN A CA 1
ATOM 1568 C C . GLN A 1 196 ? 49.729 22.286 -53.221 1.00 61.38 196 GLN A C 1
ATOM 1570 O O . GLN A 1 196 ? 49.492 22.056 -54.406 1.00 61.38 196 GLN A O 1
ATOM 1575 N N . ASP A 1 197 ? 50.869 22.873 -52.830 1.00 61.88 197 ASP A N 1
ATOM 1576 C CA . ASP A 1 197 ? 51.817 23.526 -53.761 1.00 61.88 197 ASP A CA 1
ATOM 1577 C C . ASP A 1 197 ? 53.133 22.748 -54.023 1.00 61.88 197 ASP A C 1
ATOM 1579 O O . ASP A 1 197 ? 54.018 23.244 -54.716 1.00 61.88 197 ASP A O 1
ATOM 1583 N N . ILE A 1 198 ? 53.308 21.529 -53.489 1.00 59.12 198 ILE A N 1
ATOM 1584 C CA . ILE A 1 198 ? 54.582 20.778 -53.570 1.00 59.12 198 ILE A CA 1
ATOM 1585 C C . ILE A 1 198 ? 54.425 19.537 -54.472 1.00 59.12 198 ILE A C 1
ATOM 1587 O O . ILE A 1 198 ? 53.516 18.741 -54.253 1.00 59.12 198 ILE A O 1
ATOM 1591 N N . GLU A 1 199 ? 55.360 19.285 -55.407 1.00 57.06 199 GLU A N 1
ATOM 1592 C CA . GLU A 1 199 ? 55.439 18.078 -56.279 1.00 57.06 199 GLU A CA 1
ATOM 1593 C C . GLU A 1 199 ? 55.412 16.728 -55.520 1.00 57.06 199 GLU A C 1
ATOM 1595 O O . GLU A 1 199 ? 55.177 15.666 -56.096 1.00 57.06 199 GLU A O 1
ATOM 1600 N N . GLN A 1 200 ? 55.549 16.752 -54.193 1.00 56.66 200 GLN A N 1
ATOM 1601 C CA . GLN A 1 200 ? 55.361 15.623 -53.281 1.00 56.66 200 GLN A CA 1
ATOM 1602 C C . GLN A 1 200 ? 53.882 15.214 -53.093 1.00 56.66 200 GLN A C 1
ATOM 1604 O O . GLN A 1 200 ? 53.528 14.633 -52.061 1.00 56.66 200 GLN A O 1
ATOM 1609 N N . TYR A 1 201 ? 53.021 15.471 -54.083 1.00 59.72 201 TYR A N 1
ATOM 1610 C CA . TYR A 1 201 ? 51.591 15.139 -54.091 1.00 59.72 201 TYR A CA 1
ATOM 1611 C C . TYR A 1 2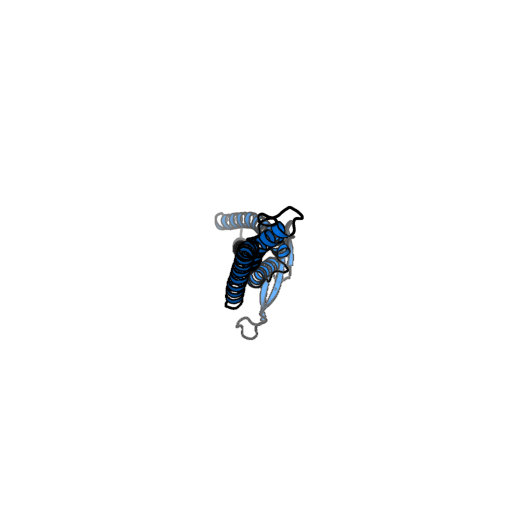01 ? 51.331 13.687 -53.688 1.00 59.72 201 TYR A C 1
ATOM 1613 O O . TYR A 1 201 ? 50.428 13.402 -52.906 1.00 59.72 201 TYR A O 1
ATOM 1621 N N . CYS A 1 202 ? 52.173 12.764 -54.157 1.00 58.78 202 CYS A N 1
ATOM 1622 C CA . CYS A 1 202 ? 52.027 11.339 -53.879 1.00 58.78 202 CYS A CA 1
ATOM 1623 C C . CYS A 1 202 ? 52.226 11.009 -52.386 1.00 58.78 202 CYS A C 1
ATOM 1625 O O . CYS A 1 202 ? 51.513 10.174 -51.840 1.00 58.78 202 CYS A O 1
ATOM 1627 N N . ARG A 1 203 ? 53.133 11.699 -51.676 1.00 62.34 203 ARG A N 1
ATOM 1628 C CA . ARG A 1 203 ? 53.408 11.428 -50.251 1.00 62.34 203 ARG A CA 1
ATOM 1629 C C . ARG A 1 203 ? 52.310 11.994 -49.343 1.00 62.34 203 ARG A C 1
ATOM 1631 O O . ARG A 1 203 ? 51.914 11.325 -48.390 1.00 62.34 203 ARG A O 1
ATOM 1638 N N . VAL A 1 204 ? 51.780 13.173 -49.677 1.00 67.88 204 VAL A N 1
ATOM 1639 C CA . VAL A 1 204 ? 50.656 13.805 -48.962 1.00 67.88 204 VAL A CA 1
ATOM 1640 C C . VAL A 1 204 ? 49.343 13.052 -49.223 1.00 67.88 204 VAL A C 1
ATOM 1642 O O . VAL A 1 204 ? 48.641 12.718 -48.271 1.00 67.88 204 VAL A O 1
ATOM 1645 N N . MET A 1 205 ? 49.047 12.666 -50.474 1.00 65.25 205 MET A N 1
ATOM 1646 C CA . MET A 1 205 ? 47.895 11.803 -50.794 1.00 65.25 205 MET A CA 1
ATOM 1647 C C . MET A 1 205 ? 47.998 10.420 -50.144 1.00 65.25 205 MET A C 1
ATOM 1649 O O . MET A 1 205 ? 46.987 9.895 -49.683 1.00 65.25 205 MET A O 1
ATOM 1653 N N . CYS A 1 206 ? 49.188 9.814 -50.092 1.00 64.38 206 CYS A N 1
ATOM 1654 C CA . CYS A 1 206 ? 49.375 8.535 -49.408 1.00 64.38 206 CYS A CA 1
ATOM 1655 C C . CYS A 1 206 ? 49.120 8.661 -47.902 1.00 64.38 206 CYS A C 1
ATOM 1657 O O . CYS A 1 206 ? 48.413 7.819 -47.358 1.00 64.38 206 CYS A O 1
ATOM 1659 N N . GLY A 1 207 ? 49.608 9.723 -47.248 1.00 71.56 207 GLY A N 1
ATOM 1660 C CA . GLY A 1 207 ? 49.297 10.010 -45.842 1.00 71.56 207 GLY A CA 1
ATOM 1661 C C . GLY A 1 207 ? 47.799 10.223 -45.598 1.00 71.56 207 GLY A C 1
ATOM 1662 O O . GLY A 1 207 ? 47.248 9.690 -44.637 1.00 71.56 207 GLY A O 1
ATOM 1663 N N . LEU A 1 208 ? 47.120 10.913 -46.519 1.00 71.06 208 LEU A N 1
ATOM 1664 C CA . LEU A 1 208 ? 45.675 11.131 -46.477 1.00 71.06 208 LEU A CA 1
ATOM 1665 C C . LEU A 1 208 ? 44.885 9.821 -46.606 1.00 71.06 208 LEU A C 1
ATOM 1667 O O . LEU A 1 208 ? 43.995 9.551 -45.802 1.00 71.06 208 LEU A O 1
ATOM 1671 N N . ARG A 1 209 ? 45.232 8.976 -47.585 1.00 73.75 209 ARG A N 1
ATOM 1672 C CA . ARG A 1 209 ? 44.608 7.657 -47.778 1.00 73.75 209 ARG A CA 1
ATOM 1673 C C . ARG A 1 209 ? 44.820 6.752 -46.567 1.00 73.75 209 ARG A C 1
ATOM 1675 O O . ARG A 1 209 ? 43.902 6.028 -46.201 1.00 73.75 209 ARG A O 1
ATOM 1682 N N . LEU A 1 210 ? 45.988 6.824 -45.927 1.00 73.88 210 LEU A N 1
ATOM 1683 C CA . LEU A 1 210 ? 46.294 6.080 -44.702 1.00 73.88 210 LEU A CA 1
ATOM 1684 C C . LEU A 1 210 ? 45.459 6.572 -43.515 1.00 73.88 210 LEU A C 1
ATOM 1686 O O . LEU A 1 210 ? 44.935 5.758 -42.766 1.00 73.88 210 LEU A O 1
ATOM 1690 N N . LEU A 1 211 ? 45.268 7.886 -43.373 1.00 76.12 211 LEU A N 1
ATOM 1691 C CA . LEU A 1 211 ? 44.450 8.469 -42.307 1.00 76.12 211 LEU A CA 1
ATOM 1692 C C . LEU A 1 211 ? 42.961 8.130 -42.475 1.00 76.12 211 LEU A C 1
ATOM 1694 O O . LEU A 1 211 ? 42.320 7.700 -41.516 1.00 76.12 211 LEU A O 1
ATOM 1698 N N . PHE A 1 212 ? 42.429 8.227 -43.697 1.00 78.00 212 PHE A N 1
ATOM 1699 C CA . PHE A 1 212 ? 41.074 7.761 -44.011 1.00 78.00 212 PHE A CA 1
ATOM 1700 C C . PHE A 1 212 ? 40.924 6.247 -43.816 1.00 78.00 212 PHE A C 1
ATOM 1702 O O . PHE A 1 212 ? 39.912 5.810 -43.274 1.00 78.00 212 PHE A O 1
ATOM 1709 N N . ALA A 1 213 ? 41.926 5.445 -44.189 1.00 78.94 213 ALA A N 1
ATOM 1710 C CA . ALA A 1 213 ? 41.917 4.003 -43.949 1.00 78.94 213 ALA A CA 1
ATOM 1711 C C . ALA A 1 213 ? 41.941 3.667 -42.449 1.00 78.94 213 ALA A C 1
ATOM 1713 O O . ALA A 1 213 ? 41.205 2.784 -42.017 1.00 78.94 213 ALA A O 1
ATOM 1714 N N . CYS A 1 214 ? 42.716 4.394 -41.639 1.00 79.75 214 CYS A N 1
ATOM 1715 C CA . CYS A 1 214 ? 42.741 4.238 -40.184 1.00 79.75 214 CYS A CA 1
ATOM 1716 C C . CYS A 1 214 ? 41.403 4.622 -39.538 1.00 79.75 214 CYS A C 1
ATOM 1718 O O . CYS A 1 214 ? 40.929 3.906 -38.661 1.00 79.75 214 CYS A O 1
ATOM 1720 N N . LEU A 1 215 ? 40.759 5.704 -39.987 1.00 79.00 215 LEU A N 1
ATOM 1721 C CA . LEU A 1 215 ? 39.427 6.094 -39.510 1.00 79.00 215 LEU A CA 1
ATOM 1722 C C . LEU A 1 215 ? 38.347 5.101 -39.933 1.00 79.00 215 LEU A C 1
ATOM 1724 O O . LEU A 1 215 ? 37.491 4.759 -39.124 1.00 79.00 215 LEU A O 1
ATOM 1728 N N . ALA A 1 216 ? 38.403 4.601 -41.168 1.00 78.25 216 ALA A N 1
ATOM 1729 C CA . ALA A 1 216 ? 37.493 3.569 -41.649 1.00 78.25 216 ALA A CA 1
ATOM 1730 C C . ALA A 1 216 ? 37.685 2.255 -40.877 1.00 78.25 216 ALA A C 1
ATOM 1732 O O . ALA A 1 216 ? 36.706 1.637 -40.467 1.00 78.25 216 ALA A O 1
ATOM 1733 N N . ALA A 1 217 ? 38.930 1.855 -40.606 1.00 80.62 217 ALA A N 1
ATOM 1734 C CA . ALA A 1 217 ? 39.235 0.691 -39.780 1.00 80.62 217 ALA A CA 1
ATOM 1735 C C . ALA A 1 217 ? 38.742 0.878 -38.338 1.00 80.62 217 ALA A C 1
ATOM 1737 O O . ALA A 1 217 ? 38.107 -0.018 -37.789 1.00 80.62 217 ALA A O 1
ATOM 1738 N N . PHE A 1 218 ? 38.959 2.052 -37.740 1.00 82.19 218 PHE A N 1
ATOM 1739 C CA . PHE A 1 218 ? 38.461 2.375 -36.404 1.00 82.19 218 PHE A CA 1
ATOM 1740 C C . PHE A 1 218 ? 36.928 2.376 -36.347 1.00 82.19 218 PHE A C 1
ATOM 1742 O O . PHE A 1 218 ? 36.353 1.842 -35.404 1.00 82.19 218 PHE A O 1
ATOM 1749 N N . ALA A 1 219 ? 36.256 2.895 -37.377 1.00 78.50 219 ALA A N 1
ATOM 1750 C CA . ALA A 1 219 ? 34.801 2.874 -37.485 1.00 78.50 219 ALA A CA 1
ATOM 1751 C C . ALA A 1 219 ? 34.244 1.456 -37.684 1.00 78.50 219 ALA A C 1
ATOM 1753 O O . ALA A 1 219 ? 33.238 1.112 -37.071 1.00 78.50 219 ALA A O 1
ATOM 1754 N N . LEU A 1 220 ? 34.903 0.610 -38.483 1.00 80.81 220 LEU A N 1
ATOM 1755 C CA . LEU A 1 220 ? 34.511 -0.791 -38.674 1.00 80.81 220 LEU A CA 1
ATOM 1756 C C . LEU A 1 220 ? 34.730 -1.622 -37.406 1.00 80.81 220 LEU A C 1
ATOM 1758 O O . LEU A 1 220 ? 33.861 -2.406 -37.035 1.00 80.81 220 LEU A O 1
ATOM 1762 N N . ILE A 1 221 ? 35.857 -1.436 -36.713 1.00 82.25 221 ILE A N 1
ATOM 1763 C CA . ILE A 1 221 ? 36.159 -2.124 -35.448 1.00 82.25 221 ILE A CA 1
ATOM 1764 C C . ILE A 1 221 ? 35.228 -1.627 -34.339 1.00 82.25 221 ILE A C 1
ATOM 1766 O O . ILE A 1 221 ? 34.666 -2.438 -33.604 1.00 82.25 221 ILE A O 1
ATOM 1770 N N . GLY A 1 222 ? 35.030 -0.311 -34.238 1.00 79.38 222 GLY A N 1
ATOM 1771 C CA . GLY A 1 222 ? 34.110 0.317 -33.294 1.00 79.38 222 GLY A CA 1
ATOM 1772 C C . GLY A 1 222 ? 32.672 -0.128 -33.532 1.00 79.38 222 GLY A C 1
ATOM 1773 O O . GLY A 1 222 ? 32.027 -0.587 -32.599 1.00 79.38 222 GLY A O 1
ATOM 1774 N N . GLY A 1 223 ? 32.214 -0.097 -34.786 1.00 78.00 223 GLY A N 1
ATOM 1775 C CA . GLY A 1 223 ? 30.894 -0.560 -35.215 1.00 78.00 223 GLY A CA 1
ATOM 1776 C C . GLY A 1 223 ? 30.672 -2.059 -35.001 1.00 78.00 223 GLY A C 1
ATOM 1777 O O . GLY A 1 223 ? 29.617 -2.469 -34.530 1.00 78.00 223 GLY A O 1
ATOM 1778 N N . TYR A 1 224 ? 31.673 -2.897 -35.284 1.00 80.38 224 TYR A N 1
ATOM 1779 C CA . TYR A 1 224 ? 31.602 -4.332 -35.000 1.00 80.38 224 TYR A CA 1
ATOM 1780 C C . TYR A 1 224 ? 31.578 -4.612 -33.493 1.00 80.38 224 TYR A C 1
ATOM 1782 O O . TYR A 1 224 ? 30.831 -5.476 -33.035 1.00 80.38 224 TYR A O 1
ATOM 1790 N N . SER A 1 225 ? 32.367 -3.870 -32.713 1.00 75.12 225 SER A N 1
ATOM 1791 C CA . SER A 1 225 ? 32.381 -3.966 -31.254 1.00 75.12 225 SER A CA 1
ATOM 1792 C C . SER A 1 225 ? 31.031 -3.564 -30.660 1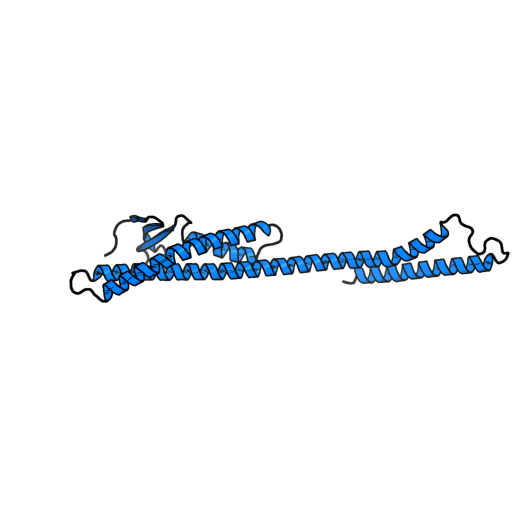.00 75.12 225 SER A C 1
ATOM 1794 O O . SER A 1 225 ? 30.472 -4.324 -29.874 1.00 75.12 225 SER A O 1
ATOM 1796 N N . THR A 1 226 ? 30.452 -2.436 -31.086 1.00 73.56 226 THR A N 1
ATOM 1797 C CA . THR A 1 226 ? 29.135 -1.976 -30.619 1.00 73.56 226 THR A CA 1
ATOM 1798 C C . THR A 1 226 ? 28.007 -2.895 -31.068 1.00 73.56 226 THR A C 1
ATOM 1800 O O . THR A 1 226 ? 27.157 -3.237 -30.249 1.00 73.56 226 THR A O 1
ATOM 1803 N N . TYR A 1 227 ? 28.031 -3.391 -32.309 1.00 74.56 227 TYR A N 1
ATOM 1804 C CA . TYR A 1 227 ? 27.081 -4.397 -32.791 1.00 74.56 227 TYR A CA 1
ATOM 1805 C C . TYR A 1 227 ? 27.153 -5.685 -31.963 1.00 74.56 227 TYR A C 1
ATOM 1807 O O . TYR A 1 227 ? 26.140 -6.185 -31.477 1.00 74.56 227 TYR A O 1
ATOM 1815 N N . LYS A 1 228 ? 28.364 -6.203 -31.733 1.00 77.25 228 LYS A N 1
ATOM 1816 C CA . LYS A 1 228 ? 28.577 -7.401 -30.917 1.00 77.25 228 LYS A CA 1
ATOM 1817 C C . LYS A 1 228 ? 28.177 -7.182 -29.457 1.00 77.25 228 LYS A C 1
ATOM 1819 O O . LYS A 1 228 ? 27.694 -8.118 -28.833 1.00 77.25 228 LYS A O 1
ATOM 1824 N N . PHE A 1 229 ? 28.366 -5.983 -28.912 1.00 68.81 229 PHE A N 1
ATOM 1825 C CA . PHE A 1 229 ? 27.951 -5.641 -27.551 1.00 68.81 229 PHE A CA 1
ATOM 1826 C C . PHE A 1 229 ? 26.422 -5.525 -27.433 1.00 68.81 229 PHE A C 1
ATOM 1828 O O . PHE A 1 229 ? 25.862 -5.973 -26.439 1.00 68.81 229 PHE A O 1
ATOM 1835 N N . MET A 1 230 ? 25.742 -5.010 -28.465 1.00 64.88 230 MET A N 1
ATOM 1836 C CA . MET A 1 230 ? 24.277 -4.920 -28.520 1.00 64.88 230 MET A CA 1
ATOM 1837 C C . MET A 1 230 ? 23.573 -6.262 -28.754 1.00 64.88 230 MET A C 1
ATOM 1839 O O . MET A 1 230 ? 22.471 -6.445 -28.259 1.00 64.88 230 MET A O 1
ATOM 1843 N N . VAL A 1 231 ? 24.171 -7.187 -29.512 1.00 64.94 231 VAL A N 1
ATOM 1844 C CA . VAL A 1 231 ? 23.535 -8.471 -29.884 1.00 64.94 231 VAL A CA 1
ATOM 1845 C C . VAL A 1 231 ? 23.719 -9.561 -28.822 1.00 64.94 231 VAL A C 1
ATOM 1847 O O . VAL A 1 231 ? 23.016 -10.567 -28.835 1.00 64.94 231 VAL A O 1
ATOM 1850 N N . ARG A 1 232 ? 24.682 -9.406 -27.908 1.00 55.12 232 ARG A N 1
ATOM 1851 C CA . ARG A 1 232 ? 25.093 -10.478 -26.988 1.00 55.12 232 ARG A CA 1
ATOM 1852 C C . ARG A 1 232 ? 24.515 -10.359 -25.575 1.00 55.12 232 ARG A C 1
ATOM 1854 O O . A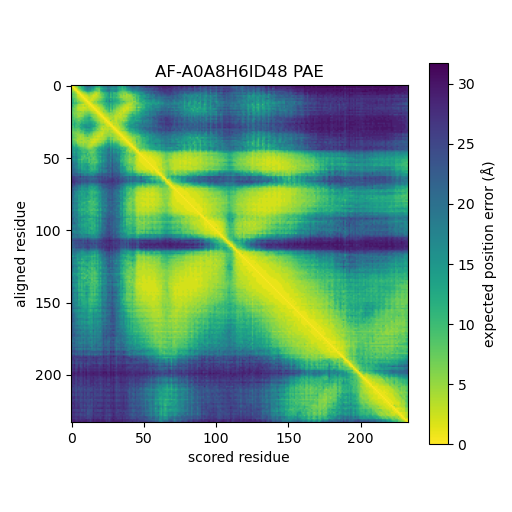RG A 1 232 ? 25.000 -11.074 -24.699 1.00 55.12 232 ARG A O 1
ATOM 1861 N N . ARG A 1 233 ? 23.531 -9.486 -25.346 1.00 50.50 233 ARG A N 1
ATOM 1862 C CA . ARG A 1 233 ? 22.891 -9.304 -24.040 1.00 50.50 233 ARG A CA 1
ATOM 1863 C C . ARG A 1 233 ? 21.377 -9.348 -24.146 1.00 50.50 233 ARG A C 1
ATOM 1865 O O . ARG A 1 233 ? 20.853 -8.699 -25.074 1.00 50.50 233 ARG A O 1
#